Protein AF-A0A915Q443-F1 (afdb_monomer)

InterPro domains:
  IPR007704 GPI mannosyltransferase 1 [PTHR12886] (23-176)
  IPR009600 GPI transamidase subunit PIG-U [PF06728] (32-202)

Organism: NCBI:txid48799

Mean predicted aligned error: 13.25 Å

pLDDT: mean 76.85, std 16.56, range [41.5, 94.62]

Structure (mmCIF, N/CA/C/O backbone):
data_AF-A0A915Q443-F1
#
_entry.id   AF-A0A915Q443-F1
#
loop_
_atom_site.group_PDB
_atom_site.id
_atom_site.type_symbol
_atom_site.label_atom_id
_atom_site.label_alt_id
_atom_site.label_comp_id
_atom_site.label_asym_id
_atom_site.label_entity_id
_atom_site.label_seq_id
_atom_site.pdbx_PDB_ins_code
_atom_site.Cartn_x
_atom_site.Cartn_y
_atom_site.Cartn_z
_atom_site.occupancy
_atom_site.B_iso_or_equiv
_atom_site.auth_seq_id
_atom_site.auth_comp_id
_atom_site.auth_asym_id
_atom_site.auth_atom_id
_atom_site.pdbx_PDB_model_num
ATOM 1 N N . MET A 1 1 ? -29.763 32.330 41.538 1.00 54.16 1 MET A N 1
ATOM 2 C CA . MET A 1 1 ? -28.445 32.227 40.858 1.00 54.16 1 MET A CA 1
ATOM 3 C C . MET A 1 1 ? -28.110 30.839 40.292 1.00 54.16 1 MET A C 1
ATOM 5 O O . MET A 1 1 ? -27.598 30.784 39.187 1.00 54.16 1 MET A O 1
ATOM 9 N N . LYS A 1 2 ? -28.467 29.718 40.940 1.00 53.25 2 LYS A N 1
ATOM 10 C CA . LYS A 1 2 ? -28.062 28.338 40.556 1.00 53.25 2 LYS A CA 1
ATOM 11 C C . LYS A 1 2 ? -28.531 27.811 39.173 1.00 53.25 2 LYS A C 1
ATOM 13 O O . LYS A 1 2 ? -27.931 26.894 38.619 1.00 53.25 2 LYS A O 1
ATOM 18 N N . LYS A 1 3 ? -29.602 28.381 38.599 1.00 51.91 3 LYS A N 1
ATOM 19 C CA . LYS A 1 3 ? -30.201 27.943 37.314 1.00 51.91 3 LYS A CA 1
ATOM 20 C C . LYS A 1 3 ? -29.442 28.455 36.074 1.00 51.91 3 LYS A C 1
ATOM 22 O O . LYS A 1 3 ? -29.534 27.857 35.010 1.00 51.91 3 LYS A O 1
ATOM 27 N N . ARG A 1 4 ? -28.687 29.554 36.215 1.00 51.69 4 ARG A N 1
ATOM 28 C CA . ARG A 1 4 ? -27.930 30.180 35.114 1.00 51.69 4 ARG A CA 1
ATOM 29 C C . ARG A 1 4 ? -26.610 29.439 34.844 1.00 51.69 4 ARG A C 1
ATOM 31 O O . ARG A 1 4 ? -26.293 29.175 33.691 1.00 51.69 4 ARG A O 1
ATOM 38 N N . ASP A 1 5 ? -25.933 28.978 35.898 1.00 58.97 5 ASP A N 1
ATOM 39 C CA . ASP A 1 5 ? -24.698 28.178 35.793 1.00 58.97 5 ASP A CA 1
ATOM 40 C C . ASP A 1 5 ? -24.911 26.790 35.185 1.00 58.97 5 ASP A C 1
ATOM 42 O O . ASP A 1 5 ? -24.079 26.296 34.430 1.00 58.97 5 ASP A O 1
ATOM 46 N N . THR A 1 6 ? -26.036 26.146 35.489 1.00 59.91 6 THR A N 1
ATOM 47 C CA . THR A 1 6 ? -26.369 24.824 34.936 1.00 59.91 6 THR A CA 1
ATOM 48 C C . THR A 1 6 ? -26.721 24.898 33.450 1.00 59.91 6 THR A C 1
ATOM 50 O O . THR A 1 6 ? -26.367 23.994 32.694 1.00 59.91 6 THR A O 1
ATOM 53 N N . SER A 1 7 ? -27.344 25.997 33.013 1.00 62.94 7 SER A N 1
ATOM 54 C CA . SER A 1 7 ? -27.617 26.256 31.596 1.00 62.94 7 SER A CA 1
ATOM 55 C C . SER A 1 7 ? -26.336 26.547 30.809 1.00 62.94 7 SER A C 1
ATOM 57 O O . SER A 1 7 ? -26.164 26.001 29.723 1.00 62.94 7 SER A O 1
ATOM 59 N N . ASN A 1 8 ? -25.408 27.331 31.372 1.00 64.00 8 ASN A N 1
ATOM 60 C CA . ASN A 1 8 ? -24.120 27.613 30.732 1.00 64.00 8 ASN A CA 1
ATOM 61 C C . ASN A 1 8 ? -23.225 26.373 30.653 1.00 64.00 8 ASN A C 1
ATOM 63 O O . ASN A 1 8 ? -22.607 26.140 29.622 1.00 64.00 8 ASN A O 1
ATOM 67 N N . LYS A 1 9 ? -23.202 25.526 31.691 1.00 63.78 9 LYS A N 1
ATOM 68 C CA . LYS A 1 9 ? -22.465 24.252 31.651 1.00 63.78 9 LYS A CA 1
ATOM 69 C C . LYS A 1 9 ? -23.018 23.296 30.595 1.00 63.78 9 LYS A C 1
ATOM 71 O O . LYS A 1 9 ? -22.237 22.698 29.870 1.00 63.78 9 LYS A O 1
ATOM 76 N N . ARG A 1 10 ? -24.345 23.201 30.446 1.00 63.94 10 ARG A N 1
ATOM 77 C CA . ARG A 1 10 ? -24.966 22.401 29.375 1.00 63.94 10 ARG A CA 1
ATOM 78 C C . ARG A 1 10 ? -24.709 22.980 27.988 1.00 63.94 10 ARG A C 1
ATOM 80 O O . ARG A 1 10 ? -24.437 22.214 27.076 1.00 63.94 10 ARG A O 1
ATOM 87 N N . ALA A 1 11 ? -24.763 24.300 27.822 1.00 64.56 11 ALA A N 1
ATOM 88 C CA . ALA A 1 11 ? -24.437 24.944 26.551 1.00 64.56 11 ALA A CA 1
ATOM 89 C C . ALA A 1 11 ? -22.962 24.727 26.178 1.00 64.56 11 ALA A C 1
ATOM 91 O O . ALA A 1 11 ? -22.673 24.364 25.045 1.00 64.56 11 ALA A O 1
ATOM 92 N N . LEU A 1 12 ? -22.045 24.847 27.142 1.00 61.38 12 LEU A N 1
ATOM 93 C CA . LEU A 1 12 ? -20.623 24.556 26.952 1.00 61.38 12 LEU A CA 1
ATOM 94 C C . LEU A 1 12 ? -20.369 23.073 26.667 1.00 61.38 12 LEU A C 1
ATOM 96 O O . LEU A 1 12 ? -19.556 22.766 25.805 1.00 61.38 12 LEU A O 1
ATOM 100 N N . GLU A 1 13 ? -21.077 22.147 27.318 1.00 59.59 13 GLU A N 1
ATOM 101 C CA . GLU A 1 13 ? -20.993 20.722 26.978 1.00 59.59 13 GLU A CA 1
ATOM 102 C C . GLU A 1 13 ? -21.561 20.417 25.592 1.00 59.59 13 GLU A C 1
ATOM 104 O O . GLU A 1 13 ? -20.990 19.602 24.879 1.00 59.59 13 GLU A O 1
ATOM 109 N N . VAL A 1 14 ? -22.641 21.079 25.173 1.00 60.19 14 VAL A N 1
ATOM 110 C CA . VAL A 1 14 ? -23.215 20.921 23.829 1.00 60.19 14 VAL A CA 1
ATOM 111 C C . VAL A 1 14 ? -22.286 21.503 22.762 1.00 60.19 14 VAL A C 1
ATOM 113 O O . VAL A 1 14 ? -22.073 20.853 21.742 1.00 60.19 14 VAL A O 1
ATOM 116 N N . ILE A 1 15 ? -21.670 22.662 23.008 1.00 56.97 15 ILE A N 1
ATOM 117 C CA . ILE A 1 15 ? -20.680 23.274 22.108 1.00 56.97 15 ILE A CA 1
ATOM 118 C C . ILE A 1 15 ? -19.431 22.384 22.019 1.00 56.97 15 ILE A C 1
ATOM 120 O O . ILE A 1 15 ? -19.013 22.026 20.922 1.00 56.97 15 ILE A O 1
ATOM 124 N N . LYS A 1 16 ? -18.919 21.896 23.156 1.00 52.00 16 LYS A N 1
ATOM 125 C CA . LYS A 1 16 ? -17.757 20.993 23.209 1.00 52.00 16 LYS A CA 1
ATOM 126 C C . LYS A 1 16 ? -18.043 19.617 22.591 1.00 52.00 16 LYS A C 1
ATOM 128 O O . LYS A 1 16 ? -17.155 19.009 22.003 1.00 52.00 16 LYS A O 1
ATOM 133 N N . LYS A 1 17 ? -19.288 19.137 22.682 1.00 47.38 17 LYS A N 1
ATOM 134 C CA . LYS A 1 17 ? -19.767 17.905 22.031 1.00 47.38 17 LYS A CA 1
ATOM 135 C C . LYS A 1 17 ? -20.012 18.094 20.530 1.00 47.38 17 LYS A C 1
ATOM 137 O O . LYS A 1 17 ? -19.954 17.116 19.793 1.00 47.38 17 LYS A O 1
ATOM 142 N N . SER A 1 18 ? -20.262 19.323 20.076 1.00 43.28 18 SER A N 1
ATOM 143 C CA . SER A 1 18 ? -20.456 19.666 18.662 1.00 43.28 18 SER A CA 1
ATOM 144 C C . SER A 1 18 ? -19.144 19.961 17.923 1.00 43.28 18 SER A C 1
ATOM 146 O O . SER A 1 18 ? -19.111 19.833 16.702 1.00 43.28 18 SER A O 1
ATOM 148 N N . GLU A 1 19 ? -18.070 20.334 18.626 1.00 47.12 19 GLU A N 1
ATOM 149 C CA . GLU A 1 19 ? -16.801 20.762 18.011 1.00 47.12 19 GLU A CA 1
ATOM 150 C C . GLU A 1 19 ? -15.875 19.626 17.544 1.00 47.12 19 GLU A C 1
ATOM 152 O O . GLU A 1 19 ? -14.950 19.881 16.780 1.00 47.12 19 GLU A O 1
ATOM 157 N N . ASN A 1 20 ? -16.093 18.369 17.943 1.00 57.09 20 ASN A N 1
ATOM 158 C CA . ASN A 1 20 ? -15.188 17.277 17.560 1.00 57.09 20 ASN A CA 1
ATOM 159 C C . ASN A 1 20 ? -15.905 15.941 17.352 1.00 57.09 20 ASN A C 1
ATOM 161 O O . ASN A 1 20 ? -15.737 14.984 18.105 1.00 57.09 20 ASN A O 1
ATOM 165 N N . ILE A 1 21 ? -16.696 15.849 16.284 1.00 57.59 21 ILE A N 1
ATOM 166 C CA . ILE A 1 21 ? -17.182 14.556 15.790 1.00 57.59 21 ILE A CA 1
ATOM 167 C C . ILE A 1 21 ? -16.860 14.455 14.303 1.00 57.59 21 ILE A C 1
ATOM 169 O O . ILE A 1 21 ? -17.743 14.406 13.447 1.00 57.59 21 ILE A O 1
ATOM 173 N N . TRP A 1 22 ? -15.567 14.414 13.979 1.00 63.66 22 TRP A N 1
ATOM 174 C CA . TRP A 1 22 ? -15.160 13.894 12.680 1.00 63.66 22 TRP A CA 1
ATOM 175 C C . TRP A 1 22 ? -15.624 12.441 12.600 1.00 63.66 22 TRP A C 1
ATOM 177 O O . TRP A 1 22 ? -15.189 11.585 13.377 1.00 63.66 22 TRP A O 1
ATOM 187 N N . LYS A 1 23 ? -16.555 12.146 11.683 1.00 76.50 23 LYS A N 1
ATOM 188 C CA . LYS A 1 23 ? -16.999 10.766 11.472 1.00 76.50 23 LYS A CA 1
ATOM 189 C C . LYS A 1 23 ? -15.783 9.950 11.038 1.00 76.50 23 LYS A C 1
ATOM 191 O O . LYS A 1 23 ? -15.005 10.401 10.203 1.00 76.50 23 LYS A O 1
ATOM 196 N N . ARG A 1 24 ? -15.648 8.717 11.541 1.00 77.44 24 ARG A N 1
ATOM 197 C CA . ARG A 1 24 ? -14.527 7.808 11.204 1.00 77.44 24 ARG A CA 1
ATOM 198 C C . ARG A 1 24 ? -14.256 7.737 9.696 1.00 77.44 24 ARG A C 1
ATOM 200 O O . ARG A 1 24 ? -13.112 7.789 9.267 1.00 77.44 24 ARG A O 1
ATOM 207 N N . GLN A 1 25 ? -15.323 7.698 8.898 1.00 82.31 25 GLN A N 1
ATOM 208 C CA . GLN A 1 25 ? -15.254 7.692 7.434 1.00 82.31 25 GLN A CA 1
ATOM 209 C C . GLN A 1 25 ? -14.592 8.950 6.856 1.00 82.31 25 GLN A C 1
ATOM 211 O O . GLN A 1 25 ? -13.835 8.840 5.903 1.00 82.31 25 GLN A O 1
ATOM 216 N N . GLN A 1 26 ? -14.833 10.129 7.436 1.00 86.44 26 GLN A N 1
ATOM 217 C CA . GLN A 1 26 ? -14.220 11.381 6.988 1.00 86.44 26 GLN A CA 1
ATOM 218 C C . GLN A 1 26 ? -12.723 11.410 7.297 1.00 86.44 26 GLN A C 1
ATOM 220 O O . GLN A 1 26 ? -11.951 11.845 6.454 1.00 86.44 26 GLN A O 1
ATOM 225 N N . ILE A 1 27 ? -12.310 10.906 8.465 1.00 85.50 27 ILE A N 1
ATOM 226 C CA . ILE A 1 27 ? -10.889 10.824 8.844 1.00 85.50 27 ILE A CA 1
ATOM 227 C C . ILE A 1 27 ? -10.146 9.879 7.897 1.00 85.50 27 ILE A C 1
ATOM 229 O O . ILE A 1 27 ? -9.090 10.230 7.380 1.00 85.50 27 ILE A O 1
ATOM 233 N N . LEU A 1 28 ? -10.714 8.699 7.631 1.00 86.25 28 LEU A N 1
ATOM 234 C CA . LEU A 1 28 ? -10.132 7.731 6.699 1.00 86.25 28 LEU A CA 1
ATOM 235 C C . LEU A 1 28 ? -10.093 8.276 5.267 1.00 86.25 28 LEU A C 1
ATOM 237 O O . LEU A 1 28 ? -9.075 8.137 4.595 1.00 86.25 28 LEU A O 1
ATOM 241 N N . LEU A 1 29 ? -11.162 8.941 4.818 1.00 89.31 29 LEU A N 1
ATOM 242 C CA . LEU A 1 29 ? -11.214 9.557 3.493 1.00 89.31 29 LEU A CA 1
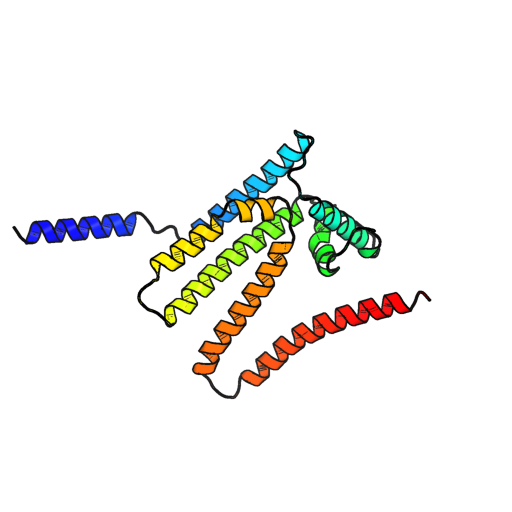ATOM 243 C C . LEU A 1 29 ? -10.183 10.681 3.356 1.00 89.31 29 LEU A C 1
ATOM 245 O O . LEU A 1 29 ? -9.453 10.711 2.374 1.00 89.31 29 LEU A O 1
ATOM 249 N N . LEU A 1 30 ? -10.085 11.573 4.343 1.00 89.88 30 LEU A N 1
ATOM 250 C CA . LEU A 1 30 ? -9.093 12.647 4.356 1.00 89.88 30 LEU A CA 1
ATOM 251 C C . LEU A 1 30 ? -7.670 12.075 4.349 1.00 89.88 30 LEU A C 1
ATOM 253 O O . LEU A 1 30 ? -6.839 12.495 3.553 1.00 89.88 30 LEU A O 1
ATOM 257 N N . SER A 1 31 ? -7.417 11.063 5.179 1.00 88.81 31 SER A N 1
ATOM 258 C CA . SER A 1 31 ? -6.144 10.341 5.252 1.00 88.81 31 SER A CA 1
ATOM 259 C C . SER A 1 31 ? -5.754 9.698 3.913 1.00 88.81 31 SER A C 1
ATOM 261 O O . SER A 1 31 ? -4.592 9.779 3.499 1.00 88.81 31 SER A O 1
ATOM 263 N N . PHE A 1 32 ? -6.728 9.114 3.207 1.00 91.12 32 PHE A N 1
ATOM 264 C CA . PHE A 1 32 ? -6.546 8.559 1.869 1.00 91.12 32 PHE A CA 1
ATOM 265 C C . PHE A 1 32 ? -6.260 9.651 0.835 1.00 91.12 32 PHE A C 1
ATOM 267 O O . PHE A 1 32 ? -5.278 9.555 0.105 1.00 91.12 32 PHE A O 1
ATOM 274 N N . LEU A 1 33 ? -7.058 10.721 0.805 1.00 92.38 33 LEU A N 1
ATOM 275 C CA . LEU A 1 33 ? -6.874 11.836 -0.127 1.00 92.38 33 LEU A CA 1
ATOM 276 C C . LEU A 1 33 ? -5.505 12.501 0.041 1.00 92.38 33 LEU A C 1
ATOM 278 O O . LEU A 1 33 ? -4.814 12.716 -0.951 1.00 92.38 33 LEU A O 1
ATOM 282 N N . CYS A 1 34 ? -5.071 12.752 1.278 1.00 90.56 34 CYS A N 1
ATOM 283 C CA . CYS A 1 34 ? -3.738 13.286 1.559 1.00 90.56 34 CYS A CA 1
ATOM 284 C C . CYS A 1 34 ? -2.627 12.384 0.998 1.00 90.56 34 CYS A C 1
ATOM 286 O O . CYS A 1 34 ? -1.667 12.881 0.413 1.00 90.56 34 CYS A O 1
ATOM 288 N N . ARG A 1 35 ? -2.764 11.057 1.115 1.00 92.50 35 ARG A N 1
ATOM 289 C CA . ARG A 1 35 ? -1.804 10.096 0.545 1.00 92.50 35 ARG A CA 1
ATOM 290 C C . ARG A 1 35 ? -1.821 10.093 -0.979 1.00 92.50 35 ARG A C 1
ATOM 292 O O . ARG A 1 35 ? -0.759 10.074 -1.586 1.00 92.50 35 ARG A O 1
ATOM 299 N N . ILE A 1 36 ? -2.995 10.174 -1.604 1.00 93.69 36 ILE A N 1
ATOM 300 C CA . ILE A 1 36 ? -3.103 10.281 -3.064 1.00 93.69 36 ILE A CA 1
ATOM 301 C C . ILE A 1 36 ? -2.430 11.563 -3.569 1.00 93.69 36 ILE A C 1
ATOM 303 O O . ILE A 1 36 ? -1.671 11.509 -4.534 1.00 93.69 36 ILE A O 1
ATOM 307 N N . ILE A 1 37 ? -2.627 12.695 -2.885 1.00 93.38 37 ILE A N 1
ATOM 308 C CA . ILE A 1 37 ? -1.928 13.951 -3.198 1.00 93.38 37 ILE A CA 1
ATOM 309 C C . ILE A 1 37 ? -0.408 13.760 -3.103 1.00 93.38 37 ILE A C 1
ATOM 311 O O . ILE A 1 37 ? 0.309 14.184 -4.005 1.00 93.38 37 ILE A O 1
ATOM 315 N N . LEU A 1 38 ? 0.086 13.076 -2.064 1.00 92.56 38 LEU A N 1
ATOM 316 C CA . LEU A 1 38 ? 1.513 12.767 -1.915 1.00 92.56 38 LEU A CA 1
ATOM 317 C C . LEU A 1 38 ? 2.050 11.860 -3.031 1.00 92.56 38 LEU A C 1
ATOM 319 O O . LEU A 1 38 ? 3.167 12.076 -3.488 1.00 92.56 38 LEU A O 1
ATOM 323 N N . VAL A 1 39 ? 1.270 10.885 -3.508 1.00 92.94 39 VAL A N 1
ATOM 324 C CA . VAL A 1 39 ? 1.663 10.030 -4.643 1.00 92.94 39 VAL A CA 1
ATOM 325 C C . VAL A 1 39 ? 1.856 10.867 -5.912 1.00 92.94 39 VAL A C 1
ATOM 327 O O . VAL A 1 39 ? 2.883 10.740 -6.581 1.00 92.94 39 VAL A O 1
ATOM 330 N N . TYR A 1 40 ? 0.919 11.772 -6.215 1.00 92.88 40 TYR A N 1
ATOM 331 C CA . TYR A 1 40 ? 1.052 12.684 -7.358 1.00 92.88 40 TYR A CA 1
ATOM 332 C C . TYR A 1 40 ? 2.192 13.686 -7.176 1.00 92.88 40 TYR A C 1
ATOM 334 O O . TYR A 1 40 ? 2.944 13.935 -8.119 1.00 92.88 40 TYR A O 1
ATOM 342 N N . TYR A 1 41 ? 2.363 14.224 -5.967 1.00 92.44 41 TYR A N 1
ATOM 343 C CA . TYR A 1 41 ? 3.503 15.073 -5.637 1.00 92.44 41 TYR A CA 1
ATOM 344 C C . TYR A 1 41 ? 4.825 14.339 -5.873 1.00 92.44 41 TYR A C 1
ATOM 346 O O . TYR A 1 41 ? 5.715 14.887 -6.515 1.00 92.44 41 TYR A O 1
ATOM 354 N N . GLY A 1 42 ? 4.930 13.081 -5.440 1.00 90.50 42 GLY A N 1
ATOM 355 C CA . GLY A 1 42 ? 6.108 12.248 -5.655 1.00 90.50 42 GLY A CA 1
ATOM 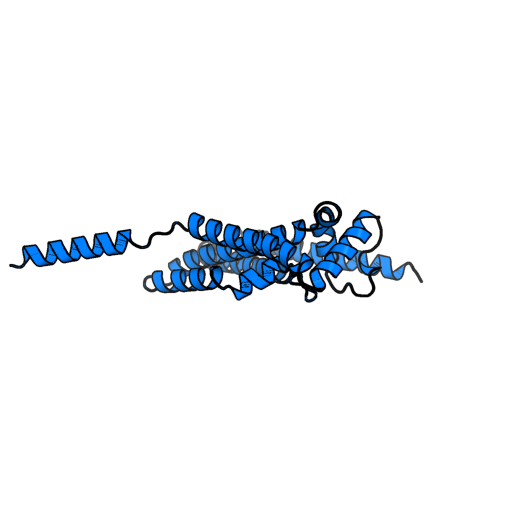356 C C . GLY A 1 42 ? 6.450 12.084 -7.134 1.00 90.50 42 GLY A C 1
ATOM 357 O O . GLY A 1 42 ? 7.616 12.160 -7.504 1.00 90.50 42 GLY A O 1
ATOM 358 N N . ARG A 1 43 ? 5.439 11.951 -8.001 1.00 90.00 43 ARG A N 1
ATOM 359 C CA . ARG A 1 43 ? 5.634 11.892 -9.457 1.00 90.00 43 ARG A CA 1
ATOM 360 C C . ARG A 1 43 ? 6.196 13.196 -10.032 1.00 90.00 43 ARG A C 1
ATOM 362 O O . ARG A 1 43 ? 7.058 13.149 -10.904 1.00 90.00 43 ARG A O 1
ATOM 369 N N . ILE A 1 44 ? 5.719 14.348 -9.559 1.00 90.56 44 ILE A N 1
ATOM 370 C CA . ILE A 1 44 ? 6.242 15.661 -9.973 1.00 90.56 44 ILE A CA 1
ATOM 371 C C . ILE A 1 44 ? 7.666 15.854 -9.438 1.00 90.56 44 ILE A C 1
ATOM 373 O O . ILE A 1 44 ? 8.545 16.299 -10.170 1.00 90.56 44 ILE A O 1
ATOM 377 N N . HIS A 1 45 ? 7.907 15.481 -8.181 1.00 91.50 45 HIS A N 1
ATOM 378 C CA . HIS A 1 45 ? 9.215 15.572 -7.541 1.00 91.50 45 HIS A CA 1
ATOM 379 C C . HIS A 1 45 ? 10.262 14.728 -8.274 1.00 91.50 45 HIS A C 1
ATOM 381 O O . HIS A 1 45 ? 11.352 15.216 -8.551 1.00 91.50 45 HIS A O 1
ATOM 387 N N . ASP A 1 46 ? 9.923 13.492 -8.643 1.00 89.75 46 ASP A N 1
ATOM 388 C CA . ASP A 1 46 ? 10.814 12.600 -9.393 1.00 89.75 46 ASP A CA 1
ATOM 389 C C . ASP A 1 46 ? 11.183 13.127 -10.783 1.00 89.75 46 ASP A C 1
ATOM 391 O O . ASP A 1 46 ? 12.215 12.733 -11.319 1.00 89.75 46 ASP A O 1
ATOM 395 N N . TYR A 1 47 ? 10.346 13.986 -11.371 1.00 89.56 47 TYR A N 1
ATOM 396 C CA . TYR A 1 47 ? 10.627 14.636 -12.650 1.00 89.56 47 TYR A CA 1
ATOM 397 C C . TYR A 1 47 ? 11.520 15.874 -12.493 1.00 89.56 47 TYR A C 1
ATOM 399 O O . TYR A 1 47 ? 12.320 16.173 -13.374 1.00 89.56 47 TYR A O 1
ATOM 407 N N . LEU A 1 48 ? 11.364 16.611 -11.389 1.00 90.31 48 LEU A N 1
ATOM 408 C CA . LEU A 1 48 ? 12.017 17.905 -11.189 1.00 90.31 48 LEU A CA 1
ATOM 409 C C . LEU A 1 48 ? 13.384 17.801 -10.498 1.00 90.31 48 LEU A C 1
ATOM 411 O O . LEU A 1 48 ? 14.247 18.644 -10.729 1.00 90.31 48 LEU A O 1
ATOM 415 N N . PHE A 1 49 ? 13.571 16.798 -9.637 1.00 89.81 49 PHE A N 1
ATOM 416 C CA . PHE A 1 49 ? 14.755 16.651 -8.792 1.00 89.81 49 PHE A CA 1
ATOM 417 C C . PHE A 1 49 ? 15.543 15.383 -9.125 1.00 89.81 49 PHE A C 1
ATOM 419 O O . PHE A 1 49 ? 14.977 14.337 -9.433 1.00 89.81 49 PHE A O 1
ATOM 426 N N . GLU A 1 50 ? 16.867 15.466 -8.985 1.00 85.75 50 GLU A N 1
ATOM 427 C CA . GLU A 1 50 ? 17.782 14.330 -9.169 1.00 85.75 50 GLU A CA 1
ATOM 428 C C . GLU A 1 50 ? 17.604 13.262 -8.076 1.00 85.75 50 GLU A C 1
ATOM 430 O O . GLU A 1 50 ? 17.690 12.061 -8.333 1.00 85.75 50 GLU A O 1
ATOM 435 N N . VAL A 1 51 ? 17.294 13.692 -6.848 1.00 88.38 51 VAL A N 1
ATOM 436 C CA . VAL A 1 51 ? 16.977 12.780 -5.746 1.00 88.38 51 VAL A CA 1
ATOM 437 C C . VAL A 1 51 ? 15.520 12.351 -5.853 1.00 88.38 51 VAL A C 1
ATOM 439 O O . VAL A 1 51 ? 14.602 13.145 -5.651 1.00 88.38 51 VAL A O 1
ATOM 442 N N . HIS A 1 52 ? 15.304 11.067 -6.121 1.00 87.62 52 HIS A N 1
ATOM 443 C CA . HIS A 1 52 ? 13.960 10.524 -6.259 1.00 87.62 52 HIS A CA 1
ATOM 444 C C . HIS A 1 52 ? 13.213 10.427 -4.915 1.00 87.62 52 HIS A C 1
ATOM 446 O O . HIS A 1 52 ? 13.701 9.906 -3.903 1.00 87.62 52 HIS A O 1
ATOM 452 N N . PHE A 1 53 ? 11.968 10.890 -4.937 1.00 88.38 53 PHE A N 1
ATOM 453 C CA . PHE A 1 53 ? 10.960 10.636 -3.924 1.00 88.38 53 PHE A CA 1
ATOM 454 C C . PHE A 1 53 ? 10.475 9.184 -3.964 1.00 88.38 53 PHE A C 1
ATOM 456 O O . PHE A 1 53 ? 10.172 8.628 -2.918 1.00 88.38 53 PHE A O 1
ATOM 463 N N . THR A 1 54 ? 10.406 8.528 -5.122 1.00 90.69 54 THR A N 1
ATOM 464 C CA . THR A 1 54 ? 10.028 7.103 -5.161 1.00 90.69 54 THR A CA 1
ATOM 465 C C . THR A 1 54 ? 11.085 6.224 -4.488 1.00 90.69 54 THR A C 1
ATOM 467 O O . THR A 1 54 ? 12.288 6.453 -4.618 1.00 90.69 54 THR A O 1
ATOM 470 N N . ASP A 1 55 ? 10.637 5.207 -3.751 1.00 91.19 55 ASP A N 1
ATOM 471 C CA . ASP A 1 55 ? 11.524 4.218 -3.144 1.00 91.19 55 ASP A CA 1
ATOM 472 C C . ASP A 1 55 ? 12.251 3.381 -4.213 1.00 91.19 55 ASP A C 1
ATOM 474 O O . ASP A 1 55 ? 11.684 3.036 -5.253 1.00 91.19 55 ASP A O 1
ATOM 478 N N . ILE A 1 56 ? 13.507 3.023 -3.953 1.00 89.75 56 ILE A N 1
ATOM 479 C CA . ILE A 1 56 ? 14.301 2.158 -4.836 1.00 89.75 56 ILE A CA 1
ATOM 480 C C . ILE A 1 56 ? 13.645 0.778 -4.920 1.00 89.75 56 ILE A C 1
ATOM 482 O O . ILE A 1 56 ? 13.554 0.196 -6.004 1.00 89.75 56 ILE A O 1
ATOM 486 N N . ASP A 1 57 ? 13.118 0.295 -3.793 1.00 91.19 57 ASP A N 1
ATOM 487 C CA . ASP A 1 57 ? 12.421 -0.985 -3.718 1.00 91.19 57 ASP A CA 1
ATOM 488 C C . ASP A 1 57 ? 11.184 -1.024 -4.631 1.00 91.19 57 ASP A C 1
ATOM 490 O O . ASP A 1 57 ? 10.899 -2.054 -5.241 1.00 91.19 57 ASP A O 1
ATOM 494 N N . TYR A 1 58 ? 10.509 0.113 -4.841 1.00 92.88 58 TYR A N 1
ATOM 495 C CA . TYR A 1 58 ? 9.363 0.191 -5.749 1.00 92.88 58 TYR A CA 1
ATOM 496 C C . TYR A 1 58 ? 9.728 -0.129 -7.204 1.00 92.88 58 TYR A C 1
ATOM 498 O O . TYR A 1 58 ? 8.967 -0.797 -7.913 1.00 92.88 58 TYR A O 1
ATOM 506 N N . LYS A 1 59 ? 10.916 0.301 -7.648 1.00 92.12 59 LYS A N 1
ATOM 507 C CA . LYS A 1 59 ? 11.435 -0.032 -8.982 1.00 92.12 59 LYS A CA 1
ATOM 508 C C . LYS A 1 59 ? 11.731 -1.530 -9.080 1.00 92.12 59 LYS A C 1
ATOM 510 O O . LYS A 1 59 ? 11.315 -2.168 -10.038 1.00 92.12 59 LYS A O 1
ATOM 515 N N . VAL A 1 60 ? 12.335 -2.112 -8.041 1.00 94.12 60 VAL A N 1
ATOM 516 C CA . VAL A 1 60 ? 12.610 -3.559 -7.965 1.00 94.12 60 VAL A CA 1
ATOM 517 C C . VAL A 1 60 ? 11.321 -4.385 -8.041 1.00 94.12 60 VAL A C 1
ATOM 519 O O . VAL A 1 60 ? 11.288 -5.403 -8.734 1.00 94.12 60 VAL A O 1
ATOM 522 N N . TYR A 1 61 ? 10.245 -3.947 -7.379 1.00 93.31 61 TYR A N 1
ATOM 523 C CA . TYR A 1 61 ? 8.936 -4.597 -7.490 1.00 93.31 61 TYR A CA 1
ATOM 524 C C . TYR A 1 61 ? 8.349 -4.494 -8.898 1.00 93.31 61 TYR A C 1
ATOM 526 O O . TYR A 1 61 ? 7.789 -5.467 -9.400 1.00 93.31 61 TYR A O 1
ATOM 534 N N . SER A 1 62 ? 8.477 -3.318 -9.515 1.00 93.44 62 SER A N 1
ATOM 535 C CA . SER A 1 62 ? 7.933 -3.038 -10.844 1.00 93.44 62 SER A CA 1
ATOM 536 C C . SER A 1 62 ? 8.625 -3.871 -11.922 1.00 93.44 62 SER A C 1
ATOM 538 O O . SER A 1 62 ? 7.947 -4.502 -12.727 1.00 93.44 62 SER A O 1
ATOM 540 N N . ASP A 1 63 ? 9.954 -3.975 -11.859 1.00 94.19 63 ASP A N 1
ATOM 541 C CA . ASP A 1 63 ? 10.746 -4.809 -12.770 1.00 94.19 63 ASP A CA 1
ATOM 542 C C . ASP A 1 63 ? 10.387 -6.299 -12.621 1.00 94.19 63 ASP A C 1
ATOM 544 O O . ASP A 1 63 ? 10.255 -7.035 -13.597 1.00 94.19 63 ASP A O 1
ATOM 548 N N . ALA A 1 64 ? 10.191 -6.772 -11.386 1.00 93.81 64 ALA A N 1
ATOM 549 C CA . ALA A 1 64 ? 9.777 -8.151 -11.136 1.00 93.81 64 ALA A CA 1
ATOM 550 C C . ALA A 1 64 ? 8.351 -8.442 -11.633 1.00 93.81 64 ALA A C 1
ATOM 552 O O . ALA A 1 64 ? 8.085 -9.531 -12.145 1.00 93.81 64 ALA A O 1
ATOM 553 N N . ALA A 1 65 ? 7.439 -7.475 -11.508 1.00 94.38 65 ALA A N 1
ATOM 554 C CA . ALA A 1 65 ? 6.090 -7.569 -12.056 1.00 94.38 65 ALA A CA 1
ATOM 555 C C . ALA A 1 65 ? 6.102 -7.600 -13.595 1.00 94.38 65 ALA A C 1
ATOM 557 O O . ALA A 1 65 ? 5.338 -8.356 -14.199 1.00 94.38 65 ALA A O 1
ATOM 558 N N . GLU A 1 66 ? 7.004 -6.848 -14.229 1.00 94.25 66 GLU A N 1
ATOM 559 C CA . GLU A 1 66 ? 7.239 -6.902 -15.674 1.00 94.25 66 GLU A CA 1
ATOM 560 C C . GLU A 1 66 ? 7.751 -8.278 -16.118 1.00 94.25 66 GLU A C 1
ATOM 562 O O . GLU A 1 66 ? 7.226 -8.847 -17.077 1.00 94.25 66 GLU A O 1
ATOM 567 N N . TYR A 1 67 ? 8.697 -8.878 -15.385 1.00 93.62 67 TYR A N 1
ATOM 568 C CA . TYR A 1 67 ? 9.145 -10.242 -15.679 1.00 93.62 67 TYR A CA 1
ATOM 569 C C . TYR A 1 67 ? 7.997 -11.253 -15.638 1.00 93.62 67 TYR A C 1
ATOM 571 O O . TYR A 1 67 ? 7.871 -12.064 -16.556 1.00 93.62 67 TYR A O 1
ATOM 579 N N . ILE A 1 68 ? 7.113 -11.168 -14.640 1.00 93.88 68 ILE A N 1
ATOM 580 C CA . ILE A 1 68 ? 5.932 -12.039 -14.565 1.00 93.88 68 ILE A CA 1
ATOM 581 C C . ILE A 1 68 ? 4.976 -11.781 -15.734 1.00 93.88 68 ILE A C 1
ATOM 583 O O . ILE A 1 68 ? 4.462 -12.736 -16.318 1.00 93.88 68 ILE A O 1
ATOM 587 N N . TYR A 1 69 ? 4.758 -10.518 -16.109 1.00 93.81 69 TYR A N 1
ATOM 588 C CA . TYR A 1 69 ? 3.925 -10.159 -17.261 1.00 93.81 69 TYR A CA 1
ATOM 589 C C . TYR A 1 69 ? 4.454 -10.768 -18.572 1.00 93.81 69 TYR A C 1
ATOM 591 O O . TYR A 1 69 ? 3.669 -11.202 -19.413 1.00 93.81 69 TYR A O 1
ATOM 599 N N . LEU A 1 70 ? 5.779 -10.877 -18.714 1.00 93.94 70 LEU A N 1
ATOM 600 C CA . LEU A 1 70 ? 6.455 -11.535 -19.838 1.00 93.94 70 LEU A CA 1
ATOM 601 C C . LEU A 1 70 ? 6.536 -13.072 -19.711 1.00 93.94 70 LEU A C 1
ATOM 603 O O . LEU A 1 70 ? 7.160 -13.722 -20.550 1.00 93.94 70 LEU A O 1
ATOM 607 N N . GLY A 1 71 ? 5.933 -13.668 -18.676 1.00 92.50 71 GLY A N 1
ATOM 608 C CA . GLY A 1 71 ? 5.949 -15.114 -18.428 1.00 92.50 71 GLY A CA 1
ATOM 609 C C . GLY A 1 71 ? 7.267 -15.650 -17.856 1.00 92.50 71 GLY A C 1
ATOM 610 O O . GLY A 1 71 ? 7.495 -16.860 -17.872 1.00 92.50 71 GLY A O 1
ATOM 611 N N . ARG A 1 72 ? 8.139 -14.766 -17.362 1.00 92.81 72 ARG A N 1
ATOM 612 C CA . ARG A 1 72 ? 9.436 -15.090 -16.754 1.00 92.81 72 ARG A CA 1
ATOM 613 C C . ARG A 1 72 ? 9.343 -15.158 -15.231 1.00 92.81 72 ARG A C 1
ATOM 615 O O . ARG A 1 72 ? 8.334 -14.787 -14.629 1.00 92.81 72 ARG A O 1
ATOM 622 N N . SER A 1 73 ? 10.399 -15.655 -14.591 1.00 91.25 73 SER A N 1
ATOM 623 C CA . SER A 1 73 ? 10.460 -15.688 -13.129 1.00 91.25 73 SER A CA 1
ATOM 624 C C . SER A 1 73 ? 10.784 -14.296 -12.562 1.00 91.25 73 SER A C 1
ATOM 626 O O . SER A 1 73 ? 11.712 -13.654 -13.055 1.00 91.25 73 SER A O 1
ATOM 628 N N . PRO A 1 74 ? 10.113 -13.829 -11.488 1.00 89.81 74 PRO A N 1
ATOM 629 C CA . PRO A 1 74 ? 10.443 -12.550 -10.843 1.00 89.81 74 PRO A CA 1
ATOM 630 C C . PRO A 1 74 ? 11.873 -12.519 -10.277 1.00 89.81 74 PRO A C 1
ATOM 632 O O . PRO A 1 74 ? 12.468 -11.451 -10.148 1.00 89.81 74 PRO A O 1
ATOM 635 N N . TYR A 1 75 ? 12.445 -13.691 -9.986 1.00 89.75 75 TYR A N 1
ATOM 636 C CA . TYR A 1 75 ? 13.812 -13.851 -9.482 1.00 89.75 75 TYR A CA 1
ATOM 637 C C . TYR A 1 75 ? 14.894 -13.719 -10.556 1.00 89.75 75 TYR A C 1
ATOM 639 O O . TYR A 1 75 ? 16.077 -13.714 -10.232 1.00 89.75 75 TYR A O 1
ATOM 647 N N . GLU A 1 76 ? 14.520 -13.589 -11.832 1.00 88.25 76 GLU A N 1
ATOM 648 C CA . GLU A 1 76 ? 15.485 -13.238 -12.883 1.00 88.25 76 GLU A CA 1
ATOM 649 C C . GLU A 1 76 ? 16.025 -11.810 -12.696 1.00 88.25 76 GLU A C 1
ATOM 651 O O . GLU A 1 76 ? 17.101 -11.473 -13.192 1.00 88.25 76 GLU A O 1
ATOM 656 N N . ARG A 1 77 ? 15.338 -10.977 -11.903 1.00 86.62 77 ARG A N 1
ATOM 657 C CA . ARG A 1 77 ? 15.890 -9.723 -11.395 1.00 86.62 77 ARG A CA 1
ATOM 658 C C . ARG A 1 77 ? 16.902 -10.004 -10.278 1.00 86.62 77 ARG A C 1
ATOM 660 O O . ARG A 1 77 ? 16.517 -10.359 -9.169 1.00 86.62 77 ARG A O 1
ATOM 667 N N . ALA A 1 78 ? 18.181 -9.721 -10.532 1.00 82.62 78 ALA A N 1
ATOM 668 C CA . ALA A 1 78 ? 19.285 -9.988 -9.598 1.00 82.62 78 ALA A CA 1
ATOM 669 C C . ALA A 1 78 ? 19.131 -9.382 -8.183 1.00 82.62 78 ALA A C 1
ATOM 671 O O . ALA A 1 78 ? 19.704 -9.900 -7.231 1.00 82.62 78 ALA A O 1
ATOM 672 N N . THR A 1 79 ? 18.367 -8.297 -8.021 1.00 89.31 79 THR A N 1
ATOM 673 C CA . THR A 1 79 ? 18.157 -7.613 -6.730 1.00 89.31 79 THR A CA 1
ATOM 674 C C . THR A 1 79 ? 16.796 -7.899 -6.085 1.00 89.31 79 THR A C 1
ATOM 676 O O . THR A 1 79 ? 16.467 -7.310 -5.054 1.00 89.31 79 THR A O 1
ATOM 679 N N . TYR A 1 80 ? 15.985 -8.796 -6.657 1.00 89.81 80 TYR A N 1
ATOM 680 C CA . TYR A 1 80 ? 14.657 -9.100 -6.129 1.00 89.81 80 TYR A CA 1
ATOM 681 C C . TYR A 1 80 ? 14.721 -10.091 -4.961 1.00 89.81 80 TYR A C 1
ATOM 683 O O . TYR A 1 80 ? 14.977 -11.279 -5.138 1.00 89.81 80 TYR A O 1
ATOM 691 N N . ARG A 1 81 ? 14.453 -9.590 -3.751 1.00 91.19 81 ARG A N 1
ATOM 692 C CA . ARG A 1 81 ? 14.509 -10.350 -2.484 1.00 91.19 81 ARG A CA 1
ATOM 693 C C . ARG A 1 81 ? 13.144 -10.626 -1.845 1.00 91.19 81 ARG A C 1
ATOM 695 O O . ARG A 1 81 ? 13.074 -11.077 -0.705 1.00 91.19 81 ARG A O 1
ATOM 702 N N . TYR A 1 82 ? 12.063 -10.291 -2.538 1.00 89.88 82 TYR A N 1
ATOM 703 C CA . TYR A 1 82 ? 10.719 -10.270 -1.968 1.00 89.88 82 TYR A CA 1
ATOM 704 C C . TYR A 1 82 ? 9.913 -11.513 -2.360 1.00 89.88 82 TYR A C 1
ATOM 706 O O . TYR A 1 82 ? 10.319 -12.314 -3.202 1.00 89.88 82 TYR A O 1
ATOM 714 N N . THR A 1 83 ? 8.764 -11.706 -1.707 1.00 90.31 83 THR A N 1
ATOM 715 C CA . THR A 1 83 ? 7.863 -12.825 -2.015 1.00 90.31 83 THR A CA 1
ATOM 716 C C . THR A 1 83 ? 7.315 -12.691 -3.438 1.00 90.31 83 THR A C 1
ATOM 718 O O . THR A 1 83 ? 6.859 -11.605 -3.794 1.00 90.31 83 THR A O 1
ATOM 721 N N . PRO A 1 84 ? 7.264 -13.765 -4.247 1.00 89.62 84 PRO A N 1
ATOM 722 C CA . PRO A 1 84 ? 6.847 -13.651 -5.641 1.00 89.62 84 PRO A CA 1
ATOM 723 C C . PRO A 1 84 ? 5.369 -13.246 -5.737 1.00 89.62 84 PRO A C 1
ATOM 725 O O . PRO A 1 84 ? 4.961 -12.615 -6.708 1.00 89.62 84 PRO A O 1
ATOM 728 N N . LEU A 1 85 ? 4.578 -13.519 -4.689 1.00 90.94 85 LEU A N 1
ATOM 729 C CA . LEU A 1 85 ? 3.198 -13.056 -4.548 1.00 90.94 85 LEU A CA 1
ATOM 730 C C . LEU A 1 85 ? 3.080 -11.526 -4.650 1.00 90.94 85 LEU A C 1
ATOM 732 O O . LEU A 1 85 ? 2.105 -11.031 -5.207 1.00 90.94 85 LEU A O 1
ATOM 736 N N . LEU A 1 86 ? 4.073 -10.781 -4.152 1.00 91.56 86 LEU A N 1
ATOM 737 C CA . LEU A 1 86 ? 4.100 -9.322 -4.249 1.00 91.56 86 LEU A CA 1
ATOM 738 C C . LEU A 1 86 ? 4.238 -8.872 -5.705 1.00 91.56 86 LEU A C 1
ATOM 740 O O . LEU A 1 86 ? 3.511 -7.987 -6.141 1.00 91.56 86 LEU A O 1
ATOM 744 N N . ALA A 1 87 ? 5.132 -9.501 -6.471 1.00 92.19 87 ALA A N 1
ATOM 745 C CA . ALA A 1 87 ? 5.284 -9.183 -7.888 1.00 92.19 87 ALA A CA 1
ATOM 746 C C . ALA A 1 87 ? 4.028 -9.570 -8.691 1.00 92.19 87 ALA A C 1
ATOM 748 O O . ALA A 1 87 ? 3.594 -8.799 -9.543 1.00 92.19 87 ALA A O 1
ATOM 749 N N . TRP A 1 88 ? 3.376 -10.694 -8.363 1.00 92.31 88 TRP A N 1
ATOM 750 C CA . TRP A 1 88 ? 2.080 -11.072 -8.948 1.00 92.31 88 TRP A CA 1
ATOM 751 C C . TRP A 1 88 ? 0.980 -10.043 -8.662 1.00 92.31 88 TRP A C 1
ATOM 753 O O . TRP A 1 88 ? 0.208 -9.689 -9.551 1.00 92.31 88 TRP A O 1
ATOM 763 N N . LEU A 1 89 ? 0.914 -9.536 -7.431 1.00 93.75 89 LEU A N 1
ATOM 764 C CA . LEU A 1 89 ? -0.050 -8.509 -7.037 1.00 93.75 89 LEU A CA 1
ATOM 765 C C . LEU A 1 89 ? 0.160 -7.194 -7.806 1.00 93.75 89 LEU A C 1
ATOM 767 O O . LEU A 1 89 ? -0.799 -6.472 -8.076 1.00 93.75 89 LEU A O 1
ATOM 771 N N . LEU A 1 90 ? 1.406 -6.898 -8.174 1.00 94.62 90 LEU A N 1
ATOM 772 C CA . LEU A 1 90 ? 1.804 -5.660 -8.836 1.00 94.62 90 LEU A CA 1
ATOM 773 C C . LEU A 1 90 ? 1.837 -5.744 -10.363 1.00 94.62 90 LEU A C 1
ATOM 775 O O . LEU A 1 90 ? 2.178 -4.749 -10.985 1.00 94.62 90 LEU A O 1
ATOM 779 N N . ILE A 1 91 ? 1.415 -6.844 -10.996 1.00 93.94 91 ILE A N 1
ATOM 780 C CA . ILE A 1 91 ? 1.348 -6.966 -12.471 1.00 93.94 91 ILE A CA 1
ATOM 781 C C . ILE A 1 91 ? 0.715 -5.744 -13.175 1.00 93.94 91 ILE A C 1
ATOM 783 O O . ILE A 1 91 ? 1.242 -5.324 -14.209 1.00 93.94 91 ILE A O 1
ATOM 787 N N . PRO A 1 92 ? -0.363 -5.109 -12.661 1.00 94.31 92 PRO A N 1
ATOM 788 C CA . PRO A 1 92 ? -0.942 -3.932 -13.314 1.00 94.31 92 PRO A CA 1
ATOM 789 C C . PRO A 1 92 ? 0.012 -2.729 -13.422 1.00 94.31 92 PRO A C 1
ATOM 791 O O . PRO A 1 92 ? -0.240 -1.839 -14.238 1.00 94.31 92 PRO A O 1
ATOM 794 N N . VAL A 1 93 ? 1.113 -2.712 -12.658 1.00 94.31 93 VAL A N 1
ATOM 795 C CA . VAL A 1 93 ? 2.117 -1.638 -12.660 1.00 94.31 93 VAL A CA 1
ATOM 796 C C . VAL A 1 93 ? 2.760 -1.427 -14.030 1.00 94.31 93 VAL A C 1
ATOM 798 O O . VAL A 1 93 ? 3.087 -0.297 -14.378 1.00 94.31 93 VAL A O 1
ATOM 801 N N . VAL A 1 94 ? 2.840 -2.485 -14.848 1.00 91.44 94 VAL A N 1
ATOM 802 C CA . VAL A 1 94 ? 3.386 -2.439 -16.216 1.00 91.44 94 VAL A CA 1
ATOM 803 C C . VAL A 1 94 ? 2.611 -1.453 -17.092 1.00 91.44 94 VAL A C 1
ATOM 805 O O . VAL A 1 94 ? 3.185 -0.757 -17.923 1.00 91.44 94 VAL A O 1
ATOM 808 N N . LYS A 1 95 ? 1.290 -1.369 -16.900 1.00 92.88 95 LYS A N 1
ATOM 809 C CA . LYS A 1 95 ? 0.433 -0.408 -17.608 1.00 92.88 95 LYS A CA 1
ATOM 810 C C . LYS A 1 95 ? 0.252 0.890 -16.816 1.00 92.88 95 LYS A C 1
ATOM 812 O O . LYS A 1 95 ? 0.087 1.948 -17.414 1.00 92.88 95 LYS A O 1
ATOM 817 N N . TRP A 1 96 ? 0.239 0.802 -15.487 1.00 92.88 96 TRP A N 1
ATOM 818 C CA . TRP A 1 96 ? -0.073 1.905 -14.578 1.00 92.88 96 TRP A CA 1
ATOM 819 C C . TRP A 1 96 ? 1.030 2.034 -13.521 1.00 92.88 96 TRP A C 1
ATOM 821 O O . TRP A 1 96 ? 0.905 1.439 -12.450 1.00 92.88 96 TRP A O 1
ATOM 831 N N . PRO A 1 97 ? 2.086 2.833 -13.753 1.00 89.25 97 PRO A N 1
ATOM 832 C CA . PRO A 1 97 ? 3.265 2.852 -12.884 1.00 89.25 97 PRO A CA 1
ATOM 833 C C . PRO A 1 97 ? 2.958 3.280 -11.444 1.00 89.25 97 PRO A C 1
ATOM 835 O O . PRO A 1 97 ? 3.673 2.896 -10.525 1.00 89.25 97 PRO A O 1
ATOM 838 N N . ASP A 1 98 ? 1.877 4.028 -11.217 1.00 91.75 98 ASP A N 1
ATOM 839 C CA . ASP A 1 98 ? 1.461 4.493 -9.889 1.00 91.75 98 ASP A CA 1
ATOM 840 C C . ASP A 1 98 ? 0.526 3.504 -9.156 1.00 91.75 98 ASP A C 1
ATOM 842 O O . ASP A 1 98 ? 0.182 3.722 -7.993 1.00 91.75 98 ASP A O 1
ATOM 846 N N . PHE A 1 99 ? 0.130 2.395 -9.798 1.00 93.88 99 PHE A N 1
ATOM 847 C CA . PHE A 1 99 ? -0.815 1.419 -9.240 1.00 93.88 99 PHE A CA 1
ATOM 848 C C . PHE A 1 99 ? -0.358 0.858 -7.891 1.00 93.88 99 PHE A C 1
ATOM 850 O O . PHE A 1 99 ? -1.142 0.821 -6.944 1.00 93.88 99 PHE A O 1
ATOM 857 N N . GLY A 1 100 ? 0.907 0.449 -7.784 1.00 92.94 100 GLY A N 1
ATOM 858 C CA . GLY A 1 100 ? 1.434 -0.134 -6.554 1.00 92.94 100 GLY A CA 1
ATOM 859 C C . GLY A 1 100 ? 1.438 0.862 -5.395 1.00 92.94 100 GLY A C 1
ATOM 860 O O . GLY A 1 100 ? 1.026 0.513 -4.294 1.00 92.94 100 GLY A O 1
ATOM 861 N N . LYS A 1 101 ? 1.788 2.129 -5.648 1.00 93.88 101 LYS A N 1
ATOM 862 C CA . LYS A 1 101 ? 1.719 3.198 -4.636 1.00 93.88 101 LYS A CA 1
ATOM 863 C C . LYS A 1 101 ? 0.289 3.409 -4.137 1.00 93.88 101 LYS A C 1
ATOM 865 O O . LYS A 1 101 ? 0.056 3.452 -2.933 1.00 93.88 101 LYS A O 1
ATOM 870 N N . ILE A 1 102 ? -0.683 3.478 -5.051 1.00 94.31 102 ILE A N 1
ATOM 871 C CA . ILE A 1 102 ? -2.104 3.620 -4.695 1.00 94.31 102 ILE A CA 1
ATOM 872 C C . ILE A 1 102 ? -2.582 2.407 -3.887 1.00 94.31 102 ILE A C 1
ATOM 874 O O . ILE A 1 102 ? -3.286 2.569 -2.886 1.00 94.31 102 ILE A O 1
ATOM 878 N N . LEU A 1 103 ? -2.177 1.197 -4.280 1.00 94.56 103 LEU A N 1
ATOM 879 C CA . LEU A 1 103 ? -2.487 -0.033 -3.558 1.00 94.56 103 LEU A CA 1
ATOM 880 C C . LEU A 1 103 ? -1.929 0.004 -2.129 1.00 94.56 103 LEU A C 1
ATOM 882 O O . LEU A 1 103 ? -2.672 -0.250 -1.182 1.00 94.56 103 LEU A O 1
ATOM 886 N N . PHE A 1 104 ? -0.662 0.377 -1.952 1.00 94.06 104 PHE A N 1
ATOM 887 C CA . PHE A 1 104 ? -0.035 0.481 -0.633 1.00 94.06 104 PHE A CA 1
ATOM 888 C C . PHE A 1 104 ? -0.702 1.542 0.241 1.00 94.06 104 PHE A C 1
ATOM 890 O O . PHE A 1 104 ? -1.019 1.260 1.394 1.00 94.06 104 PHE A O 1
ATOM 897 N N . CYS A 1 105 ? -1.021 2.719 -0.303 1.00 93.31 105 CYS A N 1
ATOM 898 C CA . CYS A 1 105 ? -1.784 3.737 0.421 1.00 93.31 105 CYS A CA 1
ATOM 899 C C . CYS A 1 105 ? -3.191 3.253 0.808 1.00 93.31 105 CYS A C 1
ATOM 901 O O . CYS A 1 105 ? -3.678 3.575 1.890 1.00 93.31 105 CYS A O 1
ATOM 903 N N . THR A 1 106 ? -3.846 2.461 -0.046 1.00 93.25 106 THR A N 1
ATOM 904 C CA . THR A 1 106 ? -5.157 1.867 0.261 1.00 93.25 106 THR A CA 1
ATOM 905 C C . THR A 1 106 ? -5.050 0.883 1.425 1.00 93.25 106 THR A C 1
ATOM 907 O O . THR A 1 106 ? -5.867 0.923 2.346 1.00 93.25 106 THR A O 1
ATOM 910 N N . VAL A 1 107 ? -4.023 0.028 1.419 1.00 92.62 107 VAL A N 1
ATOM 911 C CA . VAL A 1 107 ? -3.779 -0.929 2.504 1.00 92.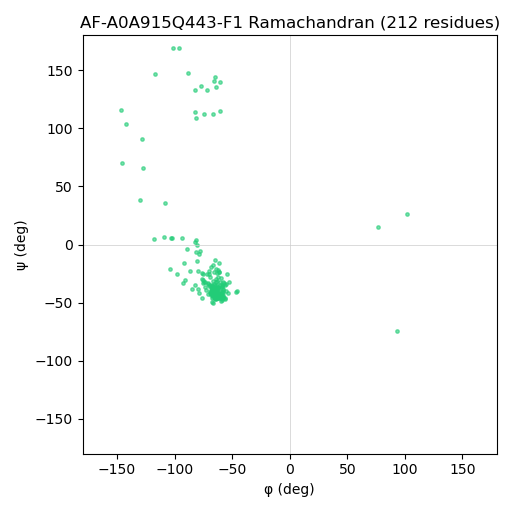62 107 VAL A CA 1
ATOM 912 C C . VAL A 1 107 ? -3.371 -0.221 3.801 1.00 92.62 107 VAL A C 1
ATOM 914 O O . VAL A 1 107 ? -3.823 -0.630 4.866 1.00 92.62 107 VAL A O 1
ATOM 917 N N . ASP A 1 108 ? -2.621 0.880 3.733 1.00 92.00 108 ASP A N 1
ATOM 918 C CA . ASP A 1 108 ? -2.280 1.710 4.900 1.00 92.00 108 ASP A CA 1
ATOM 919 C C . ASP A 1 108 ? -3.533 2.287 5.581 1.00 92.00 108 ASP A C 1
ATOM 921 O O . ASP A 1 108 ? -3.709 2.225 6.799 1.00 92.00 108 ASP A O 1
ATOM 925 N N . VAL A 1 109 ? -4.478 2.793 4.785 1.00 91.06 109 VAL A N 1
ATOM 926 C CA . VAL A 1 109 ? -5.758 3.290 5.309 1.00 91.06 109 VAL A CA 1
ATOM 927 C C . VAL A 1 109 ? -6.611 2.142 5.855 1.00 91.06 109 VAL A C 1
ATOM 929 O O . VAL A 1 109 ? -7.260 2.302 6.892 1.00 91.06 109 VAL A O 1
ATOM 932 N N . ALA A 1 110 ? -6.581 0.967 5.217 1.00 90.31 110 ALA A N 1
ATOM 933 C CA . ALA A 1 110 ? -7.239 -0.231 5.736 1.00 90.31 110 ALA A CA 1
ATOM 934 C C . ALA A 1 110 ? -6.643 -0.672 7.084 1.00 90.31 110 ALA A C 1
ATOM 936 O O . ALA A 1 110 ? -7.385 -1.051 7.987 1.00 90.31 110 ALA A O 1
ATOM 937 N N . VAL A 1 111 ? -5.327 -0.550 7.266 1.00 89.50 111 VAL A N 1
ATOM 938 C CA . VAL A 1 111 ? -4.651 -0.754 8.553 1.00 89.50 111 VAL A CA 1
ATOM 939 C C . VAL A 1 111 ? -5.187 0.208 9.609 1.00 89.50 111 VAL A C 1
ATOM 941 O O . VAL A 1 111 ? -5.589 -0.232 10.685 1.00 89.50 111 VAL A O 1
ATOM 944 N N . GLY A 1 112 ? -5.298 1.499 9.294 1.00 86.12 112 GLY A N 1
ATOM 945 C CA . GLY A 1 112 ? -5.925 2.462 10.200 1.00 86.12 112 GLY A CA 1
ATOM 946 C C . GLY A 1 112 ? -7.383 2.119 10.542 1.00 86.12 112 GLY A C 1
ATOM 947 O O . GLY A 1 112 ? -7.810 2.282 11.687 1.00 86.12 112 GLY A O 1
ATOM 948 N N . PHE A 1 113 ? -8.144 1.571 9.588 1.00 86.38 113 PHE A N 1
ATOM 949 C CA . PHE A 1 113 ? -9.487 1.042 9.846 1.00 86.38 113 PHE A CA 1
ATOM 950 C C . PHE A 1 113 ? -9.468 -0.151 10.820 1.00 86.38 113 PHE A C 1
ATOM 952 O O . PHE A 1 113 ? -10.256 -0.171 11.767 1.00 86.38 113 PHE A O 1
ATOM 959 N N . LEU A 1 114 ? -8.538 -1.100 10.662 1.00 84.06 114 LEU A N 1
ATOM 960 C CA . LEU A 1 114 ? -8.378 -2.220 11.598 1.00 84.06 114 LEU A CA 1
ATOM 961 C C . LEU A 1 114 ? -8.046 -1.752 13.016 1.00 84.06 114 LEU A C 1
ATOM 963 O O . LEU A 1 114 ? -8.535 -2.340 13.978 1.00 84.06 114 LEU A O 1
ATOM 967 N N . TYR A 1 115 ? -7.285 -0.668 13.166 1.00 84.38 115 TYR A N 1
ATOM 968 C CA . TYR A 1 115 ? -7.039 -0.070 14.479 1.00 84.38 115 TYR A CA 1
ATOM 969 C C . TYR A 1 115 ? -8.297 0.517 15.115 1.00 84.38 115 TYR A C 1
ATOM 971 O O . TYR A 1 115 ? -8.492 0.362 16.321 1.00 84.38 115 TYR A O 1
ATOM 979 N N . PHE A 1 116 ? -9.175 1.156 14.337 1.00 80.62 116 PHE A N 1
ATOM 980 C CA . PHE A 1 116 ? -10.465 1.616 14.858 1.00 80.62 116 PHE A CA 1
ATOM 981 C C . PHE A 1 116 ? -11.343 0.454 15.324 1.00 80.62 116 PHE A C 1
ATOM 983 O O . PHE A 1 116 ? -11.973 0.548 16.382 1.00 80.62 116 PHE A O 1
ATOM 990 N N . GLU A 1 117 ? -11.375 -0.638 14.561 1.00 80.75 117 GLU A N 1
ATOM 991 C CA . GLU A 1 117 ? -12.101 -1.853 14.938 1.00 80.75 117 GLU A CA 1
ATOM 992 C C . GLU A 1 117 ? -11.511 -2.481 16.205 1.00 80.75 117 GLU A C 1
ATOM 994 O O . GLU A 1 117 ? -12.242 -2.789 17.146 1.00 80.75 117 GLU A O 1
ATOM 999 N N . LEU A 1 118 ? -10.183 -2.575 16.292 1.00 77.75 118 LEU A N 1
ATOM 1000 C CA . LEU A 1 118 ? -9.486 -3.091 17.465 1.00 77.75 118 LEU A CA 1
ATOM 1001 C C . LEU A 1 118 ? -9.718 -2.223 18.711 1.00 77.75 118 LEU A C 1
ATOM 1003 O O . LEU A 1 118 ? -9.986 -2.740 19.793 1.00 77.75 118 LEU A O 1
ATOM 1007 N N . SER A 1 119 ? -9.668 -0.899 18.565 1.00 73.25 119 SER A N 1
ATOM 1008 C CA . SER A 1 119 ? -9.948 0.048 19.647 1.00 73.25 119 SER A CA 1
ATOM 1009 C C . SER A 1 119 ? -11.388 -0.091 20.152 1.00 73.25 119 SER A C 1
ATOM 1011 O O . SER A 1 119 ? -11.619 -0.181 21.359 1.00 73.25 119 SER A O 1
ATOM 1013 N N . THR A 1 120 ? -12.352 -0.206 19.230 1.00 69.94 120 THR A N 1
ATOM 1014 C CA . THR A 1 120 ? -13.770 -0.427 19.560 1.00 69.94 120 THR A CA 1
ATOM 1015 C C . THR A 1 120 ? -13.989 -1.776 20.245 1.00 69.94 120 THR A C 1
ATOM 1017 O O . THR A 1 120 ? -14.905 -1.905 21.053 1.00 69.94 120 THR A O 1
ATOM 1020 N N . TYR A 1 121 ? -13.152 -2.766 19.944 1.00 66.62 121 TYR A N 1
ATOM 1021 C CA . TYR A 1 121 ? -13.201 -4.090 20.547 1.00 66.62 121 TYR A CA 1
ATOM 1022 C C . TYR A 1 121 ? -12.626 -4.114 21.971 1.00 66.62 121 TYR A C 1
ATOM 1024 O O . TYR A 1 121 ? -13.264 -4.619 22.893 1.00 66.62 121 TYR A O 1
ATOM 1032 N N . CYS A 1 122 ? -11.465 -3.492 22.192 1.00 61.12 122 CYS A N 1
ATOM 1033 C CA . CYS A 1 122 ? -10.868 -3.360 23.526 1.00 61.12 122 CYS A CA 1
ATOM 1034 C C . CYS A 1 122 ? -11.721 -2.507 24.484 1.00 61.12 122 CYS A C 1
ATOM 1036 O O . CYS A 1 122 ? -11.599 -2.648 25.701 1.00 61.12 122 CYS A O 1
ATOM 1038 N N . ARG A 1 123 ? -12.607 -1.650 23.957 1.00 60.31 123 ARG A N 1
ATOM 1039 C CA . ARG A 1 123 ? -13.609 -0.893 24.730 1.00 60.31 123 ARG A CA 1
ATOM 1040 C C . ARG A 1 123 ? -14.513 -1.787 25.576 1.00 60.31 123 ARG A C 1
ATOM 1042 O O . ARG A 1 123 ? -14.876 -1.403 26.678 1.00 60.31 123 ARG A O 1
ATOM 1049 N N . THR A 1 124 ? -14.844 -2.992 25.106 1.00 53.19 124 THR A N 1
ATOM 1050 C CA . THR A 1 124 ? -15.694 -3.929 25.862 1.00 53.19 124 THR A CA 1
ATOM 1051 C C . THR A 1 124 ? -15.034 -4.408 27.165 1.00 53.19 124 THR A C 1
ATOM 1053 O O . THR A 1 124 ? -15.721 -4.959 28.016 1.00 53.19 124 THR A O 1
ATOM 1056 N N . ILE A 1 125 ? -13.725 -4.180 27.354 1.00 54.56 125 ILE A N 1
ATOM 1057 C CA . ILE A 1 125 ? -12.974 -4.629 28.536 1.00 54.56 125 ILE A CA 1
ATOM 1058 C C . ILE A 1 125 ? -12.673 -3.495 29.541 1.00 54.56 125 ILE A C 1
ATOM 1060 O O . ILE A 1 125 ? -12.444 -3.799 30.708 1.00 54.56 125 ILE A O 1
ATOM 1064 N N . HIS A 1 126 ? -12.691 -2.209 29.156 1.00 53.72 126 HIS A N 1
ATOM 1065 C CA .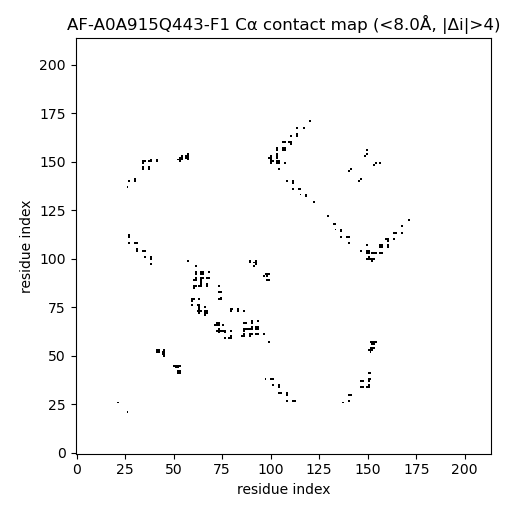 HIS A 1 126 ? -12.418 -1.071 30.061 1.00 53.72 126 HIS A CA 1
ATOM 1066 C C . HIS A 1 126 ? -13.249 0.170 29.680 1.00 53.72 126 HIS A C 1
ATOM 1068 O O . HIS A 1 126 ? -13.024 0.752 28.621 1.00 53.72 126 HIS A O 1
ATOM 1074 N N . GLU A 1 127 ? -14.157 0.603 30.563 1.00 54.78 127 GLU A N 1
ATOM 1075 C CA . GLU A 1 127 ? -15.190 1.626 30.293 1.00 54.78 127 GLU A CA 1
ATOM 1076 C C . GLU A 1 127 ? -14.719 3.101 30.311 1.00 54.78 127 GLU A C 1
ATOM 1078 O O . GLU A 1 127 ? -15.499 3.972 29.939 1.00 54.78 127 GLU A O 1
ATOM 1083 N N . ASN A 1 128 ? -13.478 3.425 30.712 1.00 50.78 128 ASN A N 1
ATOM 1084 C CA . ASN A 1 128 ? -13.113 4.811 31.088 1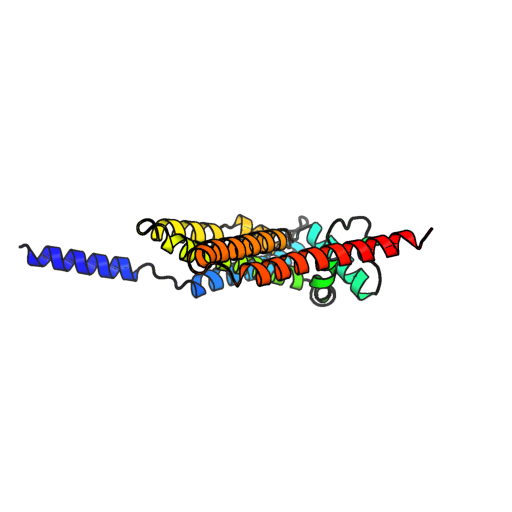.00 50.78 128 ASN A CA 1
ATOM 1085 C C . ASN A 1 128 ? -12.029 5.532 30.249 1.00 50.78 128 ASN A C 1
ATOM 1087 O O . ASN A 1 128 ? -11.691 6.667 30.570 1.00 50.78 128 ASN A O 1
ATOM 1091 N N . GLU A 1 129 ? -11.506 4.961 29.154 1.00 60.81 129 GLU A N 1
ATOM 1092 C CA . GLU A 1 129 ? -10.409 5.586 28.367 1.00 60.81 129 GLU A CA 1
ATOM 1093 C C . GLU A 1 129 ? -10.663 5.660 26.846 1.00 60.81 129 GLU A C 1
ATOM 1095 O O . GLU A 1 129 ? -9.765 5.456 26.024 1.00 60.81 129 GLU A O 1
ATOM 1100 N N . ASP A 1 130 ? -11.897 5.942 26.435 1.00 61.59 130 ASP A N 1
ATOM 1101 C CA . ASP A 1 130 ? -12.288 5.881 25.019 1.00 61.59 130 ASP A CA 1
ATOM 1102 C C . ASP A 1 130 ? -11.729 7.025 24.161 1.00 61.59 130 ASP A C 1
ATOM 1104 O O . ASP A 1 130 ? -11.319 6.813 23.016 1.00 61.59 130 ASP A O 1
ATOM 1108 N N . GLU A 1 131 ? -11.683 8.242 24.700 1.00 63.78 131 GLU A N 1
ATOM 1109 C CA . GLU A 1 131 ? -11.260 9.423 23.935 1.00 63.78 131 GLU A CA 1
ATOM 1110 C C . GLU A 1 131 ? -9.741 9.465 23.723 1.00 63.78 131 GLU A C 1
ATOM 1112 O O . GLU A 1 131 ? -9.270 9.847 22.650 1.00 63.78 131 GLU A O 1
ATOM 1117 N N . LEU A 1 132 ? -8.964 8.971 24.693 1.00 65.81 132 LEU A N 1
ATOM 1118 C CA . LEU A 1 132 ? -7.510 8.879 24.570 1.00 65.81 132 LEU A CA 1
ATOM 1119 C C . LEU A 1 132 ? -7.107 7.854 23.497 1.00 65.81 132 LEU A C 1
ATOM 1121 O O . LEU A 1 132 ? -6.265 8.145 22.650 1.00 65.81 132 LEU A O 1
ATOM 1125 N N . LYS A 1 133 ? -7.764 6.686 23.467 1.00 66.19 133 LYS A N 1
ATOM 1126 C CA . LYS A 1 133 ? -7.504 5.631 22.472 1.00 66.19 133 LYS A CA 1
ATOM 1127 C C . LYS A 1 133 ? -7.863 6.075 21.055 1.00 66.19 133 LYS A C 1
ATOM 1129 O O . LYS A 1 133 ? -7.089 5.836 20.130 1.00 66.19 133 LYS A O 1
ATOM 1134 N N . LYS A 1 134 ? -8.996 6.765 20.872 1.00 67.38 134 LYS A N 1
ATOM 1135 C CA . LYS A 1 134 ? -9.352 7.358 19.570 1.00 67.38 134 LYS A CA 1
ATOM 1136 C C . LYS A 1 134 ? -8.325 8.397 19.135 1.00 67.38 134 LYS A C 1
ATOM 1138 O O . LYS A 1 134 ? -7.904 8.366 17.984 1.00 67.38 134 LYS A O 1
ATOM 1143 N N . SER A 1 135 ? -7.896 9.269 20.048 1.00 68.00 135 SER A N 1
ATOM 1144 C CA . SER A 1 135 ? -6.868 10.276 19.775 1.00 68.00 135 SER A CA 1
ATOM 1145 C C . SER A 1 135 ? -5.546 9.637 19.335 1.00 68.00 135 SER A C 1
ATOM 1147 O O . SER A 1 135 ? -4.972 10.056 18.336 1.00 68.00 135 SER A O 1
ATOM 1149 N N . MET A 1 136 ? -5.114 8.550 19.983 1.00 69.81 136 MET A N 1
ATOM 1150 C CA . MET A 1 136 ? -3.918 7.794 19.584 1.00 69.81 136 MET A CA 1
ATOM 1151 C C . MET A 1 136 ? -4.042 7.181 18.183 1.00 69.81 136 MET A C 1
ATOM 1153 O O . MET A 1 136 ? -3.101 7.256 17.395 1.00 69.81 136 MET A O 1
ATOM 1157 N N . VAL A 1 137 ? -5.200 6.606 17.841 1.00 70.75 137 VAL A N 1
ATOM 1158 C CA . VAL A 1 137 ? -5.440 6.045 16.498 1.00 70.75 137 VAL A CA 1
ATOM 1159 C C . VAL A 1 137 ? -5.464 7.146 15.437 1.00 70.75 137 VAL A C 1
ATOM 1161 O O . VAL A 1 137 ? -4.895 6.973 14.362 1.00 70.75 137 VAL A O 1
ATOM 1164 N N . ILE A 1 138 ? -6.072 8.296 15.738 1.00 72.00 138 ILE A N 1
ATOM 1165 C CA . ILE A 1 138 ? -6.079 9.464 14.848 1.00 72.00 138 ILE A CA 1
ATOM 1166 C C . ILE A 1 138 ? -4.661 10.011 14.674 1.00 72.00 138 ILE A C 1
ATOM 1168 O O . ILE A 1 138 ? -4.254 10.265 13.545 1.00 72.00 138 ILE A O 1
ATOM 1172 N N . PHE A 1 139 ? -3.895 10.133 15.759 1.00 77.12 139 PHE A N 1
ATOM 1173 C CA . PHE A 1 139 ? -2.491 10.539 15.728 1.00 77.12 139 PHE A CA 1
ATOM 1174 C C . PHE A 1 139 ? -1.653 9.593 14.865 1.00 77.12 139 PHE A C 1
ATOM 1176 O O . PHE A 1 139 ? -0.803 10.036 14.097 1.00 77.12 139 PHE A O 1
ATOM 1183 N N . TRP A 1 140 ? -1.933 8.291 14.932 1.00 75.69 140 TRP A N 1
ATOM 1184 C CA . TRP A 1 140 ? -1.244 7.304 14.115 1.00 75.69 140 TRP A CA 1
ATOM 1185 C C . TRP A 1 140 ? -1.634 7.378 12.631 1.00 75.69 140 TRP A C 1
ATOM 1187 O O . TRP A 1 140 ? -0.760 7.380 11.773 1.00 75.69 140 TRP A O 1
ATOM 1197 N N . LEU A 1 141 ? -2.922 7.538 12.311 1.00 75.19 141 LEU A N 1
ATOM 1198 C CA . LEU A 1 141 ? -3.410 7.745 10.937 1.00 75.19 141 LEU A CA 1
ATOM 1199 C C . LEU A 1 141 ? -2.900 9.047 10.304 1.00 75.19 141 LEU A C 1
ATOM 1201 O O . LEU A 1 141 ? -2.625 9.089 9.101 1.00 75.19 141 LEU A O 1
ATOM 1205 N N . ALA A 1 142 ? -2.791 10.096 11.120 1.00 76.50 142 ALA A N 1
ATOM 1206 C CA . ALA A 1 142 ? -2.264 11.403 10.750 1.00 76.50 142 ALA A CA 1
ATOM 1207 C C . ALA A 1 142 ? -0.730 11.460 10.794 1.00 76.50 142 ALA A C 1
ATOM 1209 O O . ALA A 1 142 ? -0.163 12.521 10.541 1.00 76.50 142 ALA A O 1
ATOM 1210 N N . ASN A 1 143 ? -0.049 10.350 11.101 1.00 84.06 143 ASN A N 1
ATOM 1211 C CA . ASN A 1 143 ? 1.401 10.324 11.181 1.00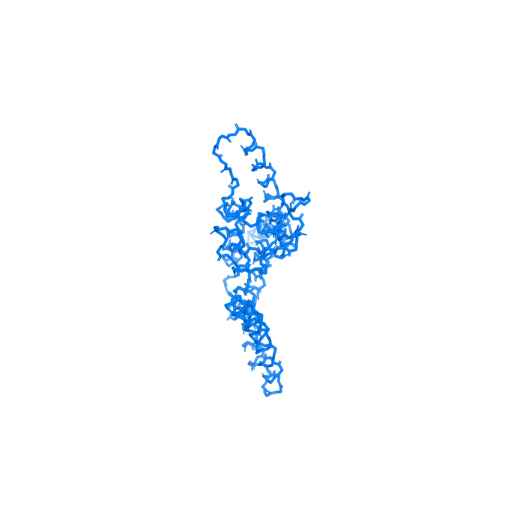 84.06 143 ASN A CA 1
ATOM 1212 C C . ASN A 1 143 ? 2.012 10.560 9.785 1.00 84.06 143 ASN A C 1
ATOM 1214 O O . ASN A 1 143 ? 1.920 9.671 8.923 1.00 84.06 143 ASN A O 1
ATOM 1218 N N . PRO A 1 144 ? 2.685 11.706 9.555 1.00 81.69 144 PRO A N 1
ATOM 1219 C CA . PRO A 1 144 ? 3.226 12.048 8.245 1.00 81.69 144 PRO A CA 1
ATOM 1220 C C . PRO A 1 144 ? 4.287 11.048 7.780 1.00 81.69 144 PRO A C 1
ATOM 1222 O O . PRO A 1 144 ? 4.414 10.814 6.583 1.00 81.69 144 PRO A O 1
ATOM 1225 N N . LEU A 1 145 ? 4.998 10.391 8.703 1.00 84.75 145 LEU A N 1
ATOM 1226 C CA . LEU A 1 145 ? 6.011 9.396 8.359 1.00 84.75 145 LEU A CA 1
ATOM 1227 C C . LEU A 1 145 ? 5.394 8.188 7.642 1.00 84.75 145 LEU A C 1
ATOM 1229 O O . LEU A 1 145 ? 5.891 7.763 6.604 1.00 84.75 145 LEU A O 1
ATOM 1233 N N . THR A 1 146 ? 4.277 7.668 8.155 1.00 85.75 146 THR A N 1
ATOM 1234 C CA . THR A 1 146 ? 3.576 6.516 7.551 1.00 85.75 146 THR A CA 1
ATOM 1235 C C . THR A 1 146 ? 2.981 6.862 6.185 1.00 85.75 146 THR A C 1
ATOM 1237 O O . THR A 1 146 ? 3.081 6.085 5.232 1.00 85.75 146 THR A O 1
ATOM 1240 N N . ALA A 1 147 ? 2.439 8.077 6.055 1.00 86.06 147 ALA A N 1
ATOM 1241 C CA . ALA A 1 147 ? 1.910 8.585 4.797 1.00 86.06 147 ALA A CA 1
ATOM 1242 C C . ALA A 1 147 ? 3.015 8.763 3.743 1.00 86.06 147 ALA A C 1
ATOM 1244 O O . ALA A 1 147 ? 2.818 8.415 2.579 1.00 86.06 147 ALA A O 1
ATOM 1245 N N . VAL A 1 148 ? 4.197 9.246 4.138 1.00 89.69 148 VAL A N 1
ATOM 1246 C CA . VAL A 1 148 ? 5.357 9.345 3.242 1.00 89.69 148 VAL A CA 1
ATOM 1247 C C . VAL A 1 148 ? 5.847 7.952 2.844 1.00 89.69 148 VAL A C 1
ATOM 1249 O O . VAL A 1 148 ? 5.948 7.682 1.656 1.00 89.69 148 VAL A O 1
ATOM 1252 N N . ILE A 1 149 ? 6.074 7.029 3.782 1.00 89.75 149 ILE A N 1
ATOM 1253 C CA . ILE A 1 149 ? 6.575 5.676 3.463 1.00 89.75 149 ILE A CA 1
ATOM 1254 C C . ILE A 1 149 ? 5.637 4.935 2.493 1.00 89.75 149 ILE A C 1
ATOM 1256 O O . ILE A 1 149 ? 6.095 4.360 1.504 1.00 89.75 149 ILE A O 1
ATOM 1260 N N . SER A 1 150 ? 4.322 4.988 2.730 1.00 89.88 150 SER A N 1
ATOM 1261 C CA . SER A 1 150 ? 3.339 4.354 1.839 1.00 89.88 150 SER A CA 1
ATOM 1262 C C . SER A 1 150 ? 3.283 5.023 0.459 1.00 89.88 150 SER A C 1
ATOM 1264 O O . SER A 1 150 ? 3.299 4.327 -0.556 1.00 89.88 150 SER A O 1
ATOM 1266 N N . SER A 1 151 ? 3.298 6.361 0.397 1.00 90.56 151 SER A N 1
ATOM 1267 C CA . SER A 1 151 ? 3.275 7.108 -0.874 1.00 90.56 151 SER A CA 1
ATOM 1268 C C . SER A 1 151 ? 4.570 6.993 -1.689 1.00 90.56 151 SER A C 1
ATOM 1270 O O . SER A 1 151 ? 4.517 7.075 -2.918 1.00 90.56 151 SER A O 1
ATOM 1272 N N . ARG A 1 152 ? 5.719 6.726 -1.047 1.00 92.00 152 ARG A N 1
ATOM 1273 C CA . ARG A 1 152 ? 6.989 6.410 -1.729 1.00 92.00 152 ARG A CA 1
ATOM 1274 C C . ARG A 1 152 ? 6.965 5.055 -2.445 1.00 92.00 152 ARG A C 1
ATOM 1276 O O . ARG A 1 152 ? 7.767 4.855 -3.356 1.00 92.00 152 ARG A O 1
ATOM 1283 N N . GLY A 1 153 ? 6.046 4.155 -2.085 1.00 90.62 153 GLY A N 1
ATOM 1284 C CA . GLY A 1 153 ? 5.908 2.845 -2.722 1.00 90.62 153 GLY A CA 1
ATOM 1285 C C . GLY A 1 153 ? 6.498 1.672 -1.932 1.00 90.62 153 GLY A C 1
ATOM 1286 O O . GLY A 1 153 ? 6.883 0.677 -2.540 1.00 90.62 153 GLY A O 1
ATOM 1287 N N . ASN A 1 154 ? 6.601 1.760 -0.604 1.00 92.81 154 ASN A N 1
ATOM 1288 C CA . ASN A 1 154 ? 7.116 0.651 0.201 1.00 92.81 154 ASN A CA 1
ATOM 1289 C C . ASN A 1 154 ? 6.019 -0.404 0.499 1.00 92.81 154 ASN A C 1
ATOM 1291 O O . ASN A 1 154 ? 4.909 -0.071 0.920 1.00 92.81 154 ASN A O 1
ATOM 1295 N N . ALA A 1 155 ? 6.347 -1.686 0.301 1.00 91.44 155 ALA A N 1
ATOM 1296 C CA . ALA A 1 155 ? 5.463 -2.830 0.514 1.00 91.44 1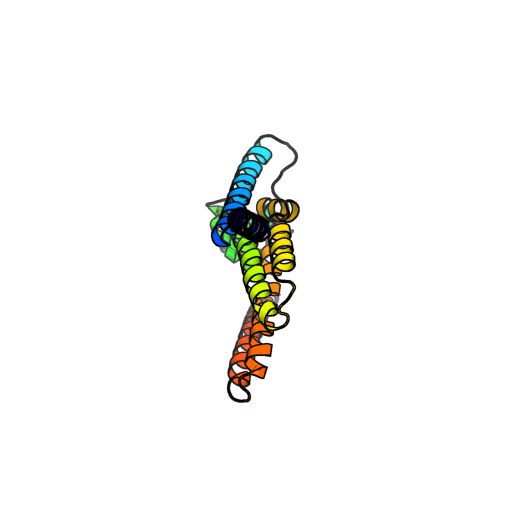55 ALA A CA 1
ATOM 1297 C C . ALA A 1 155 ? 5.362 -3.293 1.982 1.00 91.44 155 ALA A C 1
ATOM 1299 O O . ALA A 1 155 ? 4.519 -4.142 2.282 1.00 91.44 155 ALA A O 1
ATOM 1300 N N . ASP A 1 156 ? 6.155 -2.734 2.905 1.00 89.00 156 ASP A N 1
ATOM 1301 C CA . ASP A 1 156 ? 6.115 -3.066 4.343 1.00 89.00 156 ASP A CA 1
ATOM 1302 C C . ASP A 1 156 ? 4.703 -2.958 4.940 1.00 89.00 156 ASP A C 1
ATOM 1304 O O . ASP A 1 156 ? 4.306 -3.755 5.794 1.00 89.00 156 ASP A O 1
ATOM 1308 N N . VAL A 1 157 ? 3.893 -2.031 4.421 1.00 90.88 157 VAL A N 1
ATOM 1309 C CA . VAL A 1 157 ? 2.498 -1.847 4.835 1.00 90.88 157 VAL A CA 1
ATOM 1310 C C . VAL A 1 157 ? 1.645 -3.107 4.649 1.00 90.88 157 VAL A C 1
ATOM 1312 O O . VAL A 1 157 ? 0.750 -3.365 5.452 1.00 90.88 157 VAL A O 1
ATOM 1315 N N . LEU A 1 158 ? 1.936 -3.935 3.639 1.00 90.69 158 LEU A N 1
ATOM 1316 C CA . LEU A 1 158 ? 1.227 -5.197 3.417 1.00 90.69 158 LEU A CA 1
ATOM 1317 C C . LEU A 1 158 ? 1.511 -6.198 4.540 1.00 90.69 158 LEU A C 1
ATOM 1319 O O . LEU A 1 158 ? 0.605 -6.900 4.994 1.00 90.69 158 LEU A O 1
ATOM 1323 N N . VAL A 1 159 ? 2.761 -6.248 5.006 1.00 90.81 159 VAL A N 1
ATOM 1324 C CA . VAL A 1 159 ? 3.175 -7.114 6.115 1.00 90.81 159 VAL A CA 1
ATOM 1325 C C . VAL A 1 159 ? 2.527 -6.632 7.408 1.00 90.81 159 VAL A C 1
ATOM 1327 O O . VAL A 1 159 ? 1.917 -7.431 8.121 1.00 90.81 159 VAL A O 1
ATOM 1330 N N . CYS A 1 160 ? 2.568 -5.322 7.673 1.00 88.88 160 CYS A N 1
ATOM 1331 C CA . CYS A 1 160 ? 1.879 -4.724 8.815 1.00 88.88 160 CYS A CA 1
ATOM 1332 C C . CYS A 1 160 ? 0.378 -5.046 8.796 1.00 88.88 160 CYS A C 1
ATOM 1334 O O . CYS A 1 160 ? -0.168 -5.484 9.809 1.00 88.88 160 CYS A O 1
ATOM 1336 N N . ALA A 1 161 ? -0.281 -4.910 7.643 1.00 89.94 161 ALA A N 1
ATOM 1337 C CA . ALA A 1 161 ? -1.692 -5.243 7.482 1.00 89.94 161 ALA A CA 1
ATOM 1338 C C . ALA A 1 161 ? -1.995 -6.711 7.783 1.00 89.94 161 ALA A C 1
ATOM 1340 O O . ALA A 1 161 ? -2.939 -6.998 8.518 1.00 89.94 161 ALA A O 1
ATOM 1341 N N . ALA A 1 162 ? -1.183 -7.640 7.277 1.00 89.06 162 ALA A N 1
ATOM 1342 C CA . ALA A 1 162 ? -1.353 -9.065 7.539 1.00 89.06 162 ALA A CA 1
ATOM 1343 C C . ALA A 1 162 ? -1.185 -9.405 9.033 1.00 89.06 162 ALA A C 1
ATOM 1345 O O . ALA A 1 162 ? -1.986 -10.154 9.601 1.00 89.06 162 ALA A O 1
ATOM 1346 N N . VAL A 1 163 ? -0.186 -8.820 9.702 1.00 90.50 163 VAL A N 1
ATOM 1347 C CA . VAL A 1 163 ? 0.050 -9.020 11.142 1.00 90.50 163 VAL A CA 1
ATOM 1348 C C . VAL A 1 163 ? -1.111 -8.466 11.971 1.00 90.50 163 VAL A C 1
ATOM 1350 O O . VAL A 1 163 ? -1.634 -9.145 12.851 1.00 90.50 163 VAL A O 1
ATOM 1353 N N . LEU A 1 164 ? -1.587 -7.265 11.661 1.00 87.50 164 LEU A N 1
ATOM 1354 C CA . LEU A 1 164 ? -2.710 -6.664 12.383 1.00 87.50 164 LEU A CA 1
ATOM 1355 C C . LEU A 1 164 ? -4.020 -7.401 12.140 1.00 87.50 164 LEU A C 1
ATOM 1357 O O . LEU A 1 164 ? -4.809 -7.580 13.064 1.00 87.50 164 LEU A O 1
ATOM 1361 N N . TRP A 1 165 ? -4.241 -7.866 10.914 1.00 87.31 165 TRP A N 1
ATOM 1362 C CA . TRP A 1 165 ? -5.395 -8.684 10.581 1.00 87.31 165 TRP A CA 1
ATOM 1363 C C . TRP A 1 165 ? -5.398 -9.999 11.365 1.00 87.31 165 TRP A C 1
ATOM 1365 O O . TRP A 1 165 ? -6.424 -10.379 11.931 1.00 87.31 165 TRP A O 1
ATOM 1375 N N . THR A 1 166 ? -4.251 -10.679 11.465 1.00 86.69 166 THR A N 1
ATOM 1376 C CA . THR A 1 166 ? -4.151 -11.907 12.271 1.00 86.69 166 THR A CA 1
ATOM 1377 C C . THR A 1 166 ? -4.384 -11.629 13.755 1.00 86.69 166 THR A C 1
ATOM 1379 O O . THR A 1 166 ? -5.158 -12.353 14.382 1.00 86.69 166 THR A O 1
ATOM 1382 N N . LEU A 1 167 ? -3.822 -10.547 14.305 1.00 85.12 167 LEU A N 1
ATOM 1383 C CA . LEU A 1 167 ? -4.080 -10.122 15.683 1.00 85.12 167 LEU A CA 1
ATOM 1384 C C . LEU A 1 167 ? -5.567 -9.823 15.925 1.00 85.12 167 LEU A C 1
ATOM 1386 O O . LEU A 1 167 ? -6.140 -10.297 16.907 1.00 85.12 167 LEU A O 1
ATOM 1390 N N . TYR A 1 168 ? -6.209 -9.090 15.015 1.00 84.56 168 TYR A N 1
ATOM 1391 C CA . TYR A 1 168 ? -7.637 -8.786 15.079 1.00 84.56 168 TYR A CA 1
ATOM 1392 C C . TYR A 1 168 ? -8.486 -10.066 15.114 1.00 84.56 168 TYR A C 1
ATOM 1394 O O . TYR A 1 168 ? -9.365 -10.204 15.966 1.00 84.56 168 TYR A O 1
ATOM 1402 N N . LEU A 1 169 ? -8.194 -11.041 14.245 1.00 83.50 169 LEU A N 1
ATOM 1403 C CA . LEU A 1 169 ? -8.891 -12.331 14.228 1.00 83.50 169 LEU A CA 1
ATOM 1404 C C . LEU A 1 169 ? -8.673 -13.140 15.514 1.00 83.50 169 LEU A C 1
ATOM 1406 O O . LEU A 1 169 ? -9.617 -13.752 16.021 1.00 83.50 169 LEU A O 1
ATOM 1410 N N . LEU A 1 170 ? -7.452 -13.145 16.056 1.00 82.88 170 LEU A N 1
ATOM 1411 C CA . LEU A 1 170 ? -7.135 -13.837 17.306 1.00 82.88 170 LEU A CA 1
ATOM 1412 C C . LEU A 1 170 ? -7.878 -13.221 18.492 1.00 82.88 170 LEU A C 1
ATOM 1414 O O . LEU A 1 170 ? -8.509 -13.948 19.260 1.00 82.88 170 LEU A O 1
ATOM 1418 N N . LEU A 1 171 ? -7.869 -11.894 18.609 1.00 76.69 171 LEU A N 1
ATOM 1419 C CA . LEU A 1 171 ? -8.557 -11.188 19.687 1.00 76.69 171 LEU A CA 1
ATOM 1420 C C . LEU A 1 171 ? -10.068 -11.358 19.583 1.00 76.69 171 LEU A C 1
ATOM 1422 O O . LEU A 1 171 ? -10.701 -11.670 20.596 1.00 76.69 171 LEU A O 1
ATOM 1426 N N . ARG A 1 172 ? -10.632 -11.266 18.368 1.00 72.19 172 ARG A N 1
ATOM 1427 C CA . ARG A 1 172 ? -12.045 -11.576 18.094 1.00 72.19 172 ARG A CA 1
ATOM 1428 C C . ARG A 1 172 ? -12.421 -12.976 18.580 1.00 72.19 172 ARG A C 1
ATOM 1430 O O . ARG A 1 172 ? -13.474 -13.172 19.184 1.00 72.19 172 ARG A O 1
ATOM 1437 N N . ASN A 1 173 ? -11.541 -13.947 18.349 1.00 65.25 173 ASN A N 1
ATOM 1438 C CA . ASN A 1 173 ? -11.754 -15.327 18.762 1.00 65.25 173 ASN A CA 1
ATOM 1439 C C . ASN A 1 173 ? -11.569 -15.560 20.261 1.00 65.25 173 ASN A C 1
ATOM 1441 O O . ASN A 1 173 ? -12.260 -16.421 20.790 1.00 65.25 173 ASN A O 1
ATOM 1445 N N . GLN A 1 174 ? -10.691 -14.840 20.964 1.00 59.00 174 GLN A N 1
ATOM 1446 C CA . GLN A 1 174 ? -10.518 -15.031 22.409 1.00 59.00 174 GLN A CA 1
ATOM 1447 C C . GLN A 1 174 ? -11.763 -14.613 23.199 1.00 59.00 174 GLN A C 1
ATOM 1449 O O . GLN A 1 174 ? -12.234 -15.388 24.028 1.00 59.00 174 GLN A O 1
ATOM 1454 N N . VAL A 1 175 ? -12.372 -13.463 22.895 1.00 53.44 175 VAL A N 1
ATOM 1455 C CA . VAL A 1 175 ? -13.619 -13.057 23.579 1.00 53.44 175 VAL A CA 1
ATOM 1456 C C . VAL A 1 175 ? -14.803 -13.890 23.093 1.00 53.44 175 VAL A C 1
ATOM 1458 O O . VAL A 1 175 ? -15.637 -14.292 23.899 1.00 53.44 175 VAL A O 1
ATOM 1461 N N . PHE A 1 176 ? -14.856 -14.252 21.804 1.00 48.53 176 PHE A N 1
ATOM 1462 C CA . PHE A 1 176 ? -15.885 -15.181 21.327 1.00 48.53 176 PHE A CA 1
ATOM 1463 C C . PHE A 1 176 ? -15.738 -16.583 21.954 1.00 48.53 176 PHE A C 1
ATOM 1465 O O . PHE A 1 176 ? -16.737 -17.231 22.254 1.00 48.53 176 PHE A O 1
ATOM 1472 N N . SER A 1 177 ? -14.509 -17.043 22.211 1.00 46.19 177 SER A N 1
ATOM 1473 C CA . SER A 1 177 ? -14.222 -18.311 22.894 1.00 46.19 177 SER A CA 1
ATOM 1474 C C . SER A 1 177 ? -14.535 -18.268 24.389 1.00 46.19 177 SER A C 1
ATOM 1476 O O . SER A 1 177 ? -14.786 -19.332 24.950 1.00 46.19 177 SER A O 1
ATOM 1478 N N . LEU A 1 178 ? -14.518 -17.098 25.036 1.00 50.81 178 LEU A N 1
ATOM 1479 C CA . LEU A 1 178 ? -15.062 -16.938 26.390 1.00 50.81 178 LEU A CA 1
ATOM 1480 C C . LEU A 1 178 ? -16.597 -17.036 26.395 1.00 50.81 178 LEU A C 1
ATOM 1482 O O . LEU A 1 178 ? -17.176 -17.387 27.416 1.00 50.81 178 LEU A O 1
ATOM 1486 N N . HIS A 1 179 ? -17.251 -16.775 25.257 1.00 51.06 179 HIS A N 1
ATOM 1487 C CA . HIS A 1 179 ? -18.711 -16.751 25.144 1.00 51.06 179 HIS A CA 1
ATOM 1488 C C . HIS A 1 179 ? -19.338 -18.050 24.599 1.00 51.06 179 HIS A C 1
ATOM 1490 O O . HIS A 1 179 ? -20.487 -18.334 24.910 1.00 51.06 179 HIS A O 1
ATOM 1496 N N . ASN A 1 180 ? -18.623 -18.863 23.811 1.00 51.44 180 ASN A N 1
ATOM 1497 C CA . ASN A 1 180 ? -19.141 -20.131 23.276 1.00 51.44 180 ASN A CA 1
ATOM 1498 C C . ASN A 1 180 ? -18.055 -21.215 23.253 1.00 51.44 180 ASN A C 1
ATOM 1500 O O . ASN A 1 180 ? -17.168 -21.221 22.394 1.00 51.44 180 ASN A O 1
ATOM 1504 N N . SER A 1 181 ? -18.134 -22.147 24.204 1.00 49.94 181 SER A N 1
ATOM 1505 C CA . SER A 1 181 ? -17.191 -23.258 24.334 1.00 49.94 181 SER A CA 1
ATOM 1506 C C . SER A 1 181 ? -17.626 -24.478 23.505 1.00 49.94 181 SER A C 1
ATOM 1508 O O . SER A 1 181 ? -18.810 -24.754 23.352 1.00 49.94 181 SER A O 1
ATOM 1510 N N . ALA A 1 182 ? -16.629 -25.213 23.007 1.00 52.19 182 ALA A N 1
ATOM 1511 C CA . ALA A 1 182 ? -16.668 -26.508 22.311 1.00 52.19 182 ALA A CA 1
ATOM 1512 C C . ALA A 1 182 ? -16.739 -26.524 20.763 1.00 52.19 182 ALA A C 1
ATOM 1514 O O . ALA A 1 182 ? -15.719 -26.816 20.140 1.00 52.19 182 ALA A O 1
ATOM 1515 N N . GLU A 1 183 ? -17.850 -26.225 20.086 1.00 52.06 183 GLU A N 1
ATOM 1516 C CA . GLU A 1 183 ? -18.000 -26.675 18.679 1.00 52.06 183 GLU A CA 1
ATOM 1517 C C . GLU A 1 183 ? -17.194 -25.912 17.604 1.00 52.06 183 GLU A C 1
ATOM 1519 O O . GLU A 1 183 ? -16.877 -26.470 16.549 1.00 52.06 183 GLU A O 1
ATOM 1524 N N . ARG A 1 184 ? -16.816 -24.642 17.817 1.00 49.66 184 ARG A N 1
ATOM 1525 C CA . ARG A 1 184 ? -16.167 -23.833 16.754 1.00 49.66 184 ARG A CA 1
ATOM 1526 C C . ARG A 1 184 ? -14.642 -23.865 16.731 1.00 49.66 184 ARG A C 1
ATOM 1528 O O . ARG A 1 184 ? -14.070 -23.545 15.688 1.00 49.66 184 ARG A O 1
ATOM 1535 N N . LYS A 1 185 ? -13.980 -24.312 17.807 1.00 49.00 185 LYS A N 1
ATOM 1536 C CA . LYS A 1 185 ? -12.506 -24.418 17.859 1.00 49.00 185 LYS A CA 1
ATOM 1537 C C . LYS A 1 185 ? -11.958 -25.306 16.725 1.00 49.00 185 LYS A C 1
ATOM 1539 O O . LYS A 1 185 ? -10.932 -24.979 16.139 1.00 49.00 185 LYS A O 1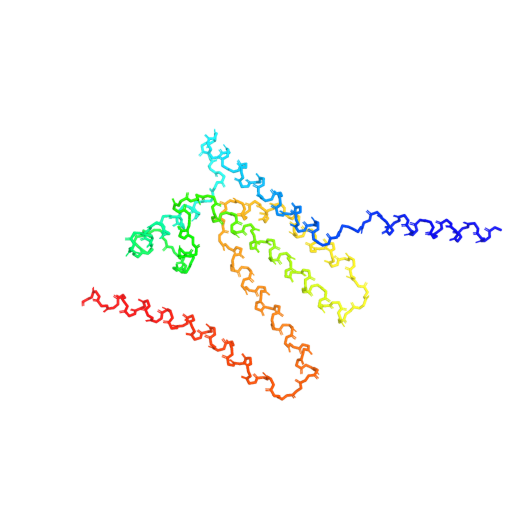
ATOM 1544 N N . SER A 1 186 ? -12.708 -26.337 16.322 1.00 46.44 186 SER A N 1
ATOM 1545 C CA . SER A 1 186 ? -12.372 -27.236 15.203 1.00 46.44 186 SER A CA 1
ATOM 1546 C C . SER A 1 186 ? -12.410 -26.558 13.822 1.00 46.44 186 SER A C 1
ATOM 1548 O O . SER A 1 186 ? -11.548 -26.807 12.978 1.00 46.44 186 SER A O 1
ATOM 1550 N N . LYS A 1 187 ? -13.365 -25.648 13.578 1.00 51.16 187 LYS A N 1
ATOM 1551 C CA . LYS A 1 187 ? -13.521 -24.992 12.264 1.00 51.16 187 LYS A CA 1
ATOM 1552 C C . LYS A 1 187 ? -12.432 -23.949 11.992 1.00 51.16 187 LYS A C 1
ATOM 1554 O O . LYS A 1 187 ? -12.023 -23.789 10.848 1.00 51.16 187 LYS A O 1
ATOM 1559 N N . ILE A 1 188 ? -11.934 -23.281 13.032 1.00 50.84 188 ILE A N 1
ATOM 1560 C CA . ILE A 1 188 ? -10.908 -22.236 12.902 1.00 50.84 188 ILE A CA 1
ATOM 1561 C C . ILE A 1 188 ? -9.492 -22.813 12.877 1.00 50.84 188 ILE A C 1
ATOM 1563 O O . ILE A 1 188 ? -8.706 -22.374 12.045 1.00 50.84 188 ILE A O 1
ATOM 1567 N N . LEU A 1 189 ? -9.186 -23.857 13.661 1.00 54.72 189 LEU A N 1
ATOM 1568 C CA . LEU A 1 189 ? -7.930 -24.606 13.497 1.00 54.72 189 LEU A CA 1
ATOM 1569 C C . LEU A 1 189 ? -7.781 -25.113 12.057 1.00 54.72 189 LEU A C 1
ATOM 1571 O O . LEU A 1 189 ? -6.721 -24.961 11.465 1.00 54.72 189 LEU A O 1
ATOM 1575 N N . ARG A 1 190 ? -8.869 -25.588 11.438 1.00 54.94 190 ARG A N 1
ATOM 1576 C CA . ARG A 1 190 ? -8.868 -25.981 10.021 1.00 54.94 190 ARG A CA 1
ATOM 1577 C C . ARG A 1 190 ? -8.580 -24.819 9.064 1.00 54.94 190 ARG A C 1
ATOM 1579 O O . ARG A 1 190 ? -7.875 -25.031 8.088 1.00 54.94 190 ARG A O 1
ATOM 1586 N N . PHE A 1 191 ? -9.065 -23.606 9.336 1.00 51.84 191 PHE A N 1
ATOM 1587 C CA . PHE A 1 191 ? -8.874 -22.447 8.449 1.00 51.84 191 PHE A CA 1
ATOM 1588 C C . PHE A 1 191 ? -7.482 -21.813 8.594 1.00 51.84 191 PHE A C 1
ATOM 1590 O O . PHE A 1 191 ? -6.831 -21.499 7.600 1.00 51.84 191 PHE A O 1
ATOM 1597 N N . SER A 1 192 ? -6.982 -21.689 9.826 1.00 50.62 192 SER A N 1
ATOM 1598 C CA . SER A 1 192 ? -5.622 -21.218 10.106 1.00 50.62 192 SER A CA 1
ATOM 1599 C C . SER A 1 192 ? -4.579 -22.211 9.590 1.00 50.62 192 SER A C 1
ATOM 1601 O O . SER A 1 192 ? -3.622 -21.808 8.933 1.00 50.62 192 SER A O 1
ATOM 1603 N N . SER A 1 193 ? -4.801 -23.515 9.795 1.00 55.66 193 SER A N 1
ATOM 1604 C CA . SER A 1 193 ? -3.963 -24.557 9.201 1.00 55.66 193 SER A CA 1
ATOM 1605 C C . SER A 1 193 ? -4.043 -24.565 7.677 1.00 55.66 193 SER A C 1
ATOM 1607 O O . SER A 1 193 ? -3.021 -24.835 7.068 1.00 55.66 193 SER A O 1
ATOM 1609 N N . PHE A 1 194 ? -5.179 -24.221 7.053 1.00 68.56 194 PHE A N 1
ATOM 1610 C CA . PHE A 1 194 ? -5.304 -24.118 5.592 1.00 68.56 194 PHE A CA 1
ATOM 16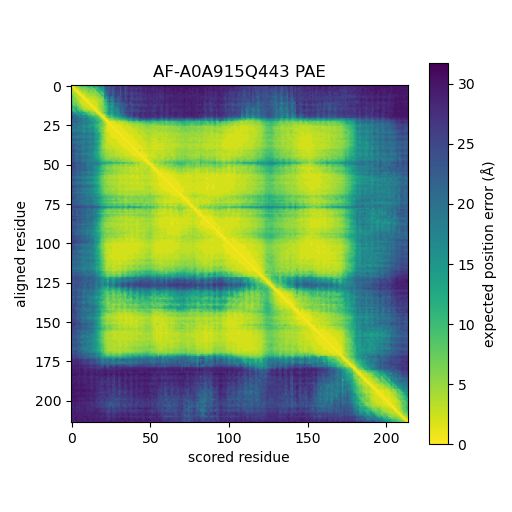11 C C . PHE A 1 194 ? -4.495 -22.954 5.011 1.00 68.56 194 PHE A C 1
ATOM 1613 O O . PHE A 1 194 ? -3.825 -23.130 3.999 1.00 68.56 194 PHE A O 1
ATOM 1620 N N . ILE A 1 195 ? -4.489 -21.786 5.663 1.00 66.75 195 ILE A N 1
ATOM 1621 C CA . ILE A 1 195 ? -3.661 -20.643 5.241 1.00 66.75 195 ILE A CA 1
ATOM 1622 C C . ILE A 1 195 ? -2.174 -20.994 5.371 1.00 66.75 195 ILE A C 1
ATOM 1624 O O . ILE A 1 195 ? -1.410 -20.786 4.430 1.00 66.75 195 ILE A O 1
ATOM 1628 N N . ILE A 1 196 ? -1.776 -21.608 6.490 1.00 69.81 196 ILE A N 1
ATOM 1629 C CA . ILE A 1 196 ? -0.397 -22.070 6.703 1.00 69.81 196 ILE A CA 1
ATOM 1630 C C . ILE A 1 196 ? -0.022 -23.141 5.667 1.00 69.81 196 ILE A C 1
ATOM 1632 O O . ILE A 1 196 ? 1.040 -23.051 5.060 1.00 69.81 196 ILE A O 1
ATOM 1636 N N . TRP A 1 197 ? -0.899 -24.111 5.395 1.00 61.22 197 TRP A N 1
ATOM 1637 C CA . TRP A 1 197 ? -0.671 -25.137 4.372 1.00 61.22 197 TRP A CA 1
ATOM 1638 C C . TRP A 1 197 ? -0.601 -24.563 2.962 1.00 61.22 197 TRP A C 1
ATOM 1640 O O . TRP A 1 197 ? 0.222 -25.016 2.177 1.00 61.22 197 TRP A O 1
ATOM 1650 N N . THR A 1 198 ? -1.417 -23.561 2.637 1.00 68.50 198 THR A N 1
ATOM 1651 C CA . THR A 1 198 ? -1.396 -22.903 1.324 1.00 68.50 198 THR A CA 1
ATOM 1652 C C . THR A 1 198 ? -0.067 -22.182 1.120 1.00 68.50 198 THR A C 1
ATOM 1654 O O . THR A 1 198 ? 0.583 -22.369 0.095 1.00 68.50 198 THR A O 1
ATOM 1657 N N . VAL A 1 199 ? 0.400 -21.438 2.126 1.00 69.25 199 VAL A N 1
ATOM 1658 C CA . VAL A 1 199 ? 1.711 -20.772 2.093 1.00 69.25 199 VAL A CA 1
ATOM 1659 C C . VAL A 1 199 ? 2.853 -21.795 2.007 1.00 69.25 199 VAL A C 1
ATOM 1661 O O . VAL A 1 199 ? 3.738 -21.655 1.166 1.00 69.25 199 VAL A O 1
ATOM 1664 N N . VAL A 1 200 ? 2.815 -22.871 2.801 1.00 73.19 200 VAL A N 1
ATOM 1665 C CA . VAL A 1 200 ? 3.828 -23.944 2.770 1.00 73.19 200 VAL A CA 1
ATOM 1666 C C . VAL A 1 200 ? 3.825 -24.705 1.438 1.00 73.19 200 VAL A C 1
ATOM 1668 O O . VAL A 1 200 ? 4.891 -25.046 0.925 1.00 73.19 200 VAL A O 1
ATOM 1671 N N . MET A 1 201 ? 2.660 -24.965 0.842 1.00 67.31 201 MET A N 1
ATOM 1672 C CA . MET A 1 201 ? 2.550 -25.655 -0.447 1.00 67.31 201 MET A CA 1
ATOM 1673 C C . MET A 1 201 ? 3.092 -24.793 -1.590 1.00 67.31 201 MET A C 1
ATOM 1675 O O . MET A 1 201 ? 3.826 -25.308 -2.432 1.00 67.31 201 MET A O 1
ATOM 1679 N N . VAL A 1 202 ? 2.798 -23.489 -1.592 1.00 68.06 202 VAL A N 1
ATOM 1680 C CA . VAL A 1 202 ? 3.354 -22.540 -2.569 1.00 68.06 202 VAL A CA 1
ATOM 1681 C C . VAL A 1 202 ? 4.881 -22.496 -2.470 1.00 68.06 202 VAL A C 1
ATOM 1683 O O . VAL A 1 202 ? 5.556 -22.641 -3.486 1.00 68.06 202 VAL A O 1
ATOM 1686 N N . LEU A 1 203 ? 5.438 -22.428 -1.256 1.00 62.72 203 LEU A N 1
ATOM 1687 C CA . LEU A 1 203 ? 6.890 -22.487 -1.039 1.00 62.72 203 LEU A CA 1
ATOM 1688 C C . LEU A 1 203 ? 7.508 -23.826 -1.485 1.00 62.72 203 LEU A C 1
ATOM 1690 O O . LEU A 1 203 ? 8.622 -23.869 -2.005 1.00 62.72 203 LEU A O 1
ATOM 1694 N N . ARG A 1 204 ? 6.788 -24.944 -1.322 1.00 60.31 204 ARG A N 1
ATOM 1695 C CA . ARG A 1 204 ? 7.271 -26.276 -1.722 1.00 60.31 204 ARG A CA 1
ATOM 1696 C C . ARG A 1 204 ? 7.216 -26.509 -3.235 1.00 60.31 204 ARG A C 1
ATOM 1698 O O . ARG A 1 204 ? 8.048 -27.250 -3.760 1.00 60.31 204 ARG A O 1
ATOM 1705 N N . LEU A 1 205 ? 6.258 -25.896 -3.930 1.00 59.06 205 LEU A N 1
ATOM 1706 C CA . LEU A 1 205 ? 6.180 -25.913 -5.394 1.00 59.06 205 LEU A CA 1
ATOM 1707 C C . LEU A 1 205 ? 7.292 -25.074 -6.031 1.00 59.06 205 LEU A C 1
ATOM 1709 O O . LEU A 1 205 ? 7.845 -25.487 -7.049 1.00 59.06 205 LEU A O 1
ATOM 1713 N N . ASP A 1 206 ? 7.659 -23.960 -5.399 1.00 55.09 206 ASP A N 1
ATOM 1714 C CA . ASP A 1 206 ? 8.780 -23.121 -5.827 1.00 55.09 206 ASP A CA 1
ATOM 1715 C C . ASP A 1 206 ? 10.123 -23.868 -5.689 1.00 55.09 206 ASP A C 1
ATOM 1717 O O . ASP A 1 206 ? 10.907 -23.956 -6.637 1.00 55.09 206 ASP A O 1
ATOM 1721 N N . ASN A 1 207 ? 10.327 -24.573 -4.568 1.00 49.25 207 ASN A N 1
ATOM 1722 C CA . ASN A 1 207 ? 11.545 -25.356 -4.334 1.00 49.25 207 ASN A CA 1
ATOM 1723 C C . ASN A 1 207 ? 11.700 -26.557 -5.299 1.00 49.25 207 ASN A C 1
ATOM 1725 O O . ASN A 1 207 ? 12.804 -26.883 -5.733 1.00 49.25 207 ASN A O 1
ATOM 1729 N N . LYS A 1 208 ? 10.594 -27.202 -5.708 1.00 51.12 208 LYS A N 1
ATOM 1730 C CA . LYS A 1 208 ? 10.635 -28.291 -6.707 1.00 51.12 208 LYS A CA 1
ATOM 1731 C C . LYS A 1 208 ? 10.986 -27.814 -8.120 1.00 51.12 208 LYS A C 1
ATOM 1733 O O . LYS A 1 208 ? 11.549 -28.595 -8.880 1.00 51.12 208 LYS A O 1
ATOM 1738 N N . ARG A 1 209 ? 10.676 -26.564 -8.485 1.00 51.56 209 ARG A N 1
ATOM 1739 C CA . ARG A 1 209 ? 11.071 -25.999 -9.790 1.00 51.56 209 ARG A CA 1
ATOM 1740 C C . ARG A 1 209 ? 12.548 -25.612 -9.832 1.00 51.56 209 ARG A C 1
ATOM 1742 O O . ARG A 1 209 ? 13.157 -25.722 -10.891 1.00 51.56 209 ARG A O 1
ATOM 1749 N N . SER A 1 210 ? 13.124 -25.233 -8.692 1.00 49.94 210 SER A N 1
ATOM 1750 C CA . SER A 1 210 ? 14.561 -24.959 -8.562 1.00 49.94 210 SER A CA 1
ATOM 1751 C C . SER A 1 210 ? 15.418 -26.233 -8.684 1.00 49.94 210 SER A C 1
ATOM 1753 O O . SER A 1 210 ? 16.471 -26.217 -9.312 1.00 49.94 210 SER A O 1
ATOM 1755 N N . GLY A 1 211 ? 14.925 -27.376 -8.190 1.00 49.41 211 GLY A N 1
ATOM 1756 C CA . GLY A 1 211 ? 15.631 -28.667 -8.244 1.00 49.41 211 GLY A CA 1
ATOM 1757 C C . GLY A 1 211 ? 15.561 -29.444 -9.568 1.00 49.41 211 GLY A C 1
ATOM 1758 O O . GLY A 1 211 ? 16.117 -30.531 -9.640 1.00 49.41 211 GLY A O 1
ATOM 1759 N N . SER A 1 212 ? 14.876 -28.936 -10.601 1.00 44.91 212 SER A N 1
ATOM 1760 C CA . SER A 1 212 ? 14.761 -29.600 -11.917 1.00 44.91 212 SER A CA 1
ATOM 1761 C C . SER A 1 212 ? 15.674 -28.992 -12.996 1.00 44.91 212 SER A C 1
ATOM 1763 O O . SER A 1 212 ? 15.572 -29.371 -14.161 1.00 44.91 212 SER A O 1
ATOM 1765 N N . LYS A 1 213 ? 16.539 -28.036 -12.628 1.00 49.06 213 LYS A N 1
ATOM 1766 C CA . LYS A 1 213 ? 17.581 -27.450 -13.492 1.00 49.06 213 LYS A CA 1
ATOM 1767 C C . LYS A 1 213 ? 18.994 -27.911 -13.086 1.00 49.06 213 LYS A C 1
ATOM 1769 O O . LYS A 1 213 ? 19.930 -27.117 -13.136 1.00 49.06 213 LYS A O 1
ATOM 1774 N N . GLY A 1 214 ? 19.121 -29.162 -12.646 1.00 41.50 214 GLY A N 1
ATOM 1775 C CA . GLY A 1 214 ? 20.390 -29.846 -12.382 1.00 41.50 214 GLY A CA 1
ATOM 1776 C C . GLY A 1 214 ? 20.475 -31.109 -13.215 1.00 41.50 214 GLY A C 1
ATOM 1777 O O . GLY A 1 214 ? 19.441 -31.813 -13.267 1.00 41.50 214 GLY A O 1
#

Nearest PDB structures (foldseek):
  7sqc-assembly1_1X  TM=2.077E-01  e=8.909E+00  Chlamydomonas reinhardtii

Sequence (214 aa):
MKKRDTSNKRALEVIKKSENIWKRQQILLLSFLCRIILVYYGRIHDYLFEVHFTDIDYKVYSDAAEYIYLGRSPYERATYRYTPLLAWLLIPVVKWPDFGKILFCTVDVAVGFLYFELSTYCRTIHENEDELKKSMVIFWLANPLTAVISSRGNADVLVCAAVLWTLYLLLRNQVFSLHNSAERKSKILRFSSFIIWTVVMVLRLDNKRSGSKG

Foldseek 3Di:
DVVVVVVVVVVVVVVVVVPDDPDLVNLLVVLLVVLVVLLVVQVVCCVPDPDHLADPVLVLLLCLLVCVVVVHHSVVRVPDPDDSVSSVVCVCCPVPVSVLLSVLSVLLSVLLVLQVVVLVLCCVVPPPCNVVSVVVSSCVSPPVVSSSCSSSRDPVSVVSSVVSVVVSVVSVVVVVCVVDDDDCVVVVVVVVVVVVVVVVVVVVVVVVVVVVVD

Radius of gyration: 23.38 Å; Cα contacts (8 Å, |Δi|>4): 159; chains: 1; bounding box: 51×62×61 Å

Secondary structure (DSSP, 8-state):
-HHHHHHHHHHHHHHHHHS----HHHHHHHHHHHHHHHHHHHHHHHHH-SS-SS-HHHHHHHHHHHHHHTTS-GGGSTT--S-HHHHHHTGGGGT-TTHHHHHHHHHHHHHHHHHHHHHHHHGGG-TT-HHHHHHHHHHHHT-HHHHHHHHHT-THHHHHHHHHHHHHHHHHHHHHHHHS-STTHHHHHHHHHHHHHHHHHHHHHHHHHHTT--

Solvent-accessible surface area (backbone atoms only — not comparable to full-atom values): 11838 Å² total; per-residue (Å²): 119,77,71,58,60,56,51,51,53,51,51,51,49,50,51,62,61,65,74,71,69,78,50,69,67,56,54,49,49,50,50,42,52,55,28,53,52,45,35,54,47,33,57,53,41,44,74,76,38,93,72,60,52,54,39,72,65,35,53,49,42,47,56,18,6,43,29,44,73,73,76,44,61,40,66,75,42,91,84,51,84,71,64,66,67,58,22,63,73,31,40,64,26,76,83,34,78,60,46,52,23,53,51,31,37,52,43,46,47,49,39,49,48,51,49,54,53,48,52,63,54,56,43,81,78,51,92,85,58,66,68,62,54,52,50,52,52,49,52,58,60,67,30,62,67,61,46,48,47,20,30,26,27,45,67,65,45,58,56,53,35,53,54,50,50,52,50,50,54,50,55,56,45,52,60,48,48,76,72,55,78,75,79,59,64,63,61,48,54,53,50,57,49,45,55,51,48,51,56,52,47,54,56,51,55,54,55,55,60,65,67,69,80,116